Protein AF-A0A7U5HLB7-F1 (afdb_monomer)

Radius of gyration: 29.69 Å; Cα contacts (8 Å, |Δi|>4): 134; chains: 1; bounding box: 58×79×75 Å

Organism: NCBI:txid2320431

Secondary structure (DSSP, 8-state):
---TT--------TTSSHIIIIIHHHHHH-SS------SSTHHHHHHHHHHHTTS---B--SS-HHHHHHHT-TTSTT-HHHHHHHHHHHHTBPP--GGGT-SSHHHHHHHHHHHHHHHHTT----STHHHHHHHHHHHHHHHHHHHHTTSTT--HHHHHHHHHHHHHHHHHS-----TTTSPPS--TT-PPPPP------------------------------PPPP-

Foldseek 3Di:
DDDPPDDDDDDDDPPPCCLPPPVLVCLLPPPDDDDDDDPACVNQLSHQVSVVVVDQAEDEDPPCRLVVQLVPQPDDPVSPSVNVSSVSNVVRYDDDALLVQLQDLVSLLVSLLVVLVVVVVVDPDDDPVSVVVSVVSSVLSSVLSNVQNVDPPGGVVSSVVVVVVVVVVVVPDDPDPVVDVPDDDDDPPDDDPDDDDPDDDDDDDDDDDDDDDDDDDDDDDDDDDDDDDD

Structure (mmCIF, N/CA/C/O backbone):
data_AF-A0A7U5HLB7-F1
#
_entry.id   AF-A0A7U5HLB7-F1
#
loop_
_atom_site.group_PDB
_atom_site.id
_atom_site.type_symbol
_atom_site.label_atom_id
_atom_site.label_alt_id
_atom_site.label_comp_id
_atom_site.label_asym_id
_atom_site.label_entity_id
_atom_site.label_seq_id
_atom_site.pdbx_PDB_ins_code
_atom_site.Cartn_x
_atom_site.Cartn_y
_atom_site.Cartn_z
_atom_site.occupancy
_atom_site.B_iso_or_equiv
_atom_site.auth_seq_id
_atom_site.auth_comp_id
_atom_site.auth_asym_id
_atom_site.auth_atom_id
_atom_site.pdbx_PDB_model_num
ATOM 1 N N . MET A 1 1 ? -23.361 16.924 11.256 1.00 41.19 1 MET A N 1
ATOM 2 C CA . MET A 1 1 ? -22.800 15.943 10.307 1.00 41.19 1 MET A CA 1
ATOM 3 C C . MET A 1 1 ? -21.703 16.697 9.580 1.00 41.19 1 MET A C 1
ATOM 5 O O . MET A 1 1 ? -22.028 17.712 8.982 1.00 41.19 1 MET A O 1
ATOM 9 N N . ALA A 1 2 ? -20.430 16.373 9.821 1.00 49.03 2 ALA A N 1
ATOM 10 C CA . ALA A 1 2 ? -19.335 17.111 9.194 1.00 49.03 2 ALA A CA 1
ATOM 11 C C . ALA A 1 2 ? -19.399 16.877 7.683 1.00 49.03 2 ALA A C 1
ATOM 13 O O . ALA A 1 2 ? -19.536 15.733 7.252 1.00 49.03 2 ALA A O 1
ATOM 14 N N . ASP A 1 3 ? -19.377 17.968 6.927 1.00 55.16 3 ASP A N 1
ATOM 15 C CA . ASP A 1 3 ? -19.277 17.955 5.476 1.00 55.16 3 ASP A CA 1
ATOM 16 C C . ASP A 1 3 ? -17.979 17.235 5.078 1.00 55.16 3 ASP A C 1
ATOM 18 O O . ASP A 1 3 ? -16.941 17.430 5.726 1.00 55.16 3 ASP A O 1
ATOM 22 N N . GLY A 1 4 ? -18.045 16.363 4.071 1.00 61.53 4 GLY A N 1
ATOM 23 C CA . GLY A 1 4 ? -16.968 15.428 3.703 1.00 61.53 4 GLY A CA 1
ATOM 24 C C . GLY A 1 4 ? -15.664 16.092 3.244 1.00 61.53 4 GLY A C 1
ATOM 25 O O . GLY A 1 4 ? -14.660 15.406 3.072 1.00 61.53 4 GLY A O 1
ATOM 26 N N . ASP A 1 5 ? -15.669 17.418 3.116 1.00 75.06 5 ASP A N 1
ATOM 27 C CA . ASP A 1 5 ? -14.610 18.217 2.502 1.00 75.06 5 ASP A CA 1
ATOM 28 C C . ASP A 1 5 ? -13.671 18.890 3.518 1.00 75.06 5 ASP A C 1
ATOM 30 O O . ASP A 1 5 ? -12.805 19.690 3.159 1.00 75.06 5 ASP A O 1
ATOM 34 N N . THR A 1 6 ? -13.802 18.579 4.812 1.00 82.19 6 THR A N 1
ATOM 35 C CA . THR A 1 6 ? -12.942 19.170 5.849 1.00 82.19 6 THR A CA 1
ATOM 36 C C . THR A 1 6 ? -11.711 18.316 6.148 1.00 82.19 6 THR A C 1
ATOM 38 O O . THR A 1 6 ? -11.786 17.232 6.723 1.00 82.19 6 THR A O 1
ATOM 41 N N . SER A 1 7 ? -10.536 18.845 5.798 1.00 88.25 7 SER A N 1
ATOM 42 C CA . SER A 1 7 ? -9.242 18.270 6.183 1.00 88.25 7 SER A CA 1
ATOM 43 C C . SER A 1 7 ? -8.827 18.746 7.576 1.00 88.25 7 SER A C 1
ATOM 45 O O . SER A 1 7 ? -8.910 19.933 7.888 1.00 88.25 7 SER A O 1
ATOM 47 N N . VAL A 1 8 ? -8.339 17.829 8.416 1.00 90.19 8 VAL A N 1
ATOM 48 C CA . VAL A 1 8 ? -7.882 18.129 9.782 1.00 90.19 8 VAL A CA 1
ATOM 49 C C . VAL A 1 8 ? -6.409 17.762 9.934 1.00 90.19 8 VAL A C 1
ATOM 51 O O . VAL A 1 8 ? -6.016 16.629 9.666 1.00 90.19 8 VAL A O 1
ATOM 54 N N . MET A 1 9 ? -5.600 18.702 10.429 1.00 92.75 9 MET A N 1
ATOM 55 C CA . MET A 1 9 ? -4.196 18.468 10.776 1.00 92.75 9 MET A CA 1
ATOM 56 C C . MET A 1 9 ? -4.024 18.373 12.296 1.00 92.75 9 MET A C 1
ATOM 58 O O . MET A 1 9 ? -4.415 19.274 13.036 1.00 92.75 9 MET A O 1
ATOM 62 N N . VAL A 1 10 ? -3.400 17.291 12.767 1.00 91.38 10 VAL A N 1
ATOM 63 C CA . VAL A 1 10 ? -3.150 17.037 14.196 1.00 91.38 10 VAL A CA 1
ATOM 64 C C . VAL A 1 10 ? -1.655 17.137 14.477 1.00 91.38 10 VAL A C 1
ATOM 66 O O . VAL A 1 10 ? -0.876 16.302 14.019 1.00 91.38 10 VAL A O 1
ATOM 69 N N . VAL A 1 11 ? -1.247 18.123 15.278 1.00 93.56 11 VAL A N 1
ATOM 70 C CA . VAL A 1 11 ? 0.168 18.397 15.581 1.00 93.56 11 VAL A CA 1
ATOM 71 C C . VAL 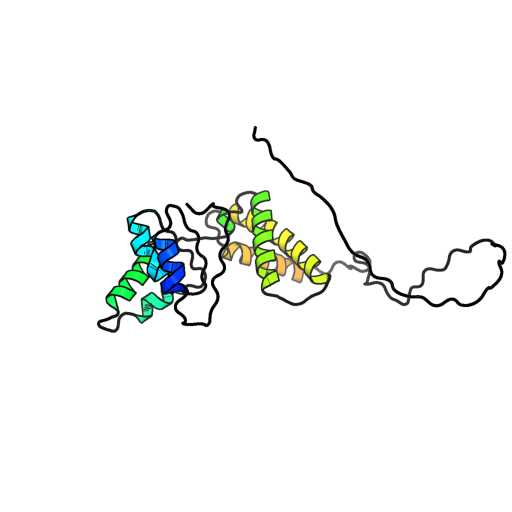A 1 11 ? 0.485 18.120 17.051 1.00 93.56 11 VAL A C 1
ATOM 73 O O . VAL A 1 11 ? -0.308 18.383 17.948 1.00 93.56 11 VAL A O 1
ATOM 76 N N . GLY A 1 12 ? 1.680 17.591 17.319 1.00 90.62 12 GLY A N 1
ATOM 77 C CA . GLY A 1 12 ? 2.300 17.671 18.643 1.00 90.62 12 GLY A CA 1
ATOM 78 C C . GLY A 1 12 ? 3.654 16.945 18.696 1.00 90.62 12 GLY A C 1
ATOM 79 O O . GLY A 1 12 ? 4.054 16.336 17.703 1.00 90.62 12 GLY A O 1
ATOM 80 N N . PRO A 1 13 ? 4.269 16.806 19.878 1.00 91.62 13 PRO A N 1
ATOM 81 C CA . PRO A 1 13 ? 5.546 16.102 20.038 1.00 91.62 13 PRO A CA 1
ATOM 82 C C . PRO A 1 13 ? 5.419 14.562 19.998 1.00 91.62 13 PRO A C 1
ATOM 84 O O . PRO A 1 13 ? 4.334 14.029 20.264 1.00 91.62 13 PRO A O 1
ATOM 87 N N . PRO A 1 14 ? 6.487 13.807 19.683 1.00 88.81 14 PRO A N 1
ATOM 88 C CA . PRO A 1 14 ? 6.502 12.348 19.821 1.00 88.81 14 PRO A CA 1
ATOM 89 C C . PRO A 1 14 ? 6.026 11.898 21.212 1.00 88.81 14 PRO A C 1
ATOM 91 O O . PRO A 1 14 ? 6.278 12.565 22.209 1.00 88.81 14 PRO A O 1
ATOM 94 N N . GLY A 1 15 ? 5.281 10.793 21.287 1.00 84.50 15 GLY A N 1
ATOM 95 C CA . GLY A 1 15 ? 4.764 10.276 22.563 1.00 84.50 15 GLY A CA 1
ATOM 96 C C . GLY A 1 15 ? 3.556 11.021 23.153 1.00 84.50 15 GLY A C 1
ATOM 97 O O . GLY A 1 15 ? 2.962 10.526 24.103 1.00 84.50 15 GLY A O 1
ATOM 98 N N . SER A 1 16 ? 3.090 12.133 22.565 1.00 89.00 16 SER A N 1
ATOM 99 C CA . SER A 1 16 ? 1.923 12.886 23.081 1.00 89.00 16 SER A CA 1
ATOM 100 C C . SER A 1 16 ? 0.573 12.155 22.959 1.00 89.00 16 SER A C 1
ATOM 102 O O . SER A 1 16 ? -0.478 12.725 23.251 1.00 89.00 16 SER A O 1
ATOM 104 N N . GLY A 1 17 ? 0.575 10.924 22.442 1.00 89.56 17 GLY A N 1
ATOM 105 C CA . GLY A 1 17 ? -0.622 10.104 22.293 1.00 89.56 17 GLY A CA 1
ATOM 106 C C . GLY A 1 17 ? -1.492 10.413 21.073 1.00 89.56 17 GLY A C 1
ATOM 107 O O . GLY A 1 17 ? -2.632 9.971 21.064 1.00 89.56 17 GLY A O 1
ATOM 108 N N . LYS A 1 18 ? -1.006 11.113 20.034 1.00 93.44 18 LYS A N 1
ATOM 109 C CA . LYS A 1 18 ? -1.797 11.406 18.804 1.00 93.44 18 LYS A CA 1
ATOM 110 C C . LYS A 1 18 ? -2.406 10.144 18.203 1.00 93.44 18 LYS A C 1
ATOM 112 O O . LYS A 1 18 ? -3.581 10.114 17.861 1.00 93.44 18 LYS A O 1
ATOM 117 N N . THR A 1 19 ? -1.601 9.088 18.122 1.00 90.88 19 THR A N 1
ATOM 118 C CA . THR A 1 19 ? -2.023 7.791 17.598 1.00 90.88 19 THR A CA 1
ATOM 119 C C . THR A 1 19 ? -3.151 7.209 18.441 1.00 90.88 19 THR A C 1
ATOM 121 O O . THR A 1 19 ? -4.199 6.870 17.912 1.00 90.88 19 THR A O 1
ATOM 124 N N . THR A 1 20 ? -2.970 7.147 19.761 1.00 92.12 20 THR A N 1
ATOM 125 C CA . THR A 1 20 ? -3.908 6.490 20.682 1.00 92.12 20 THR A CA 1
ATOM 126 C C . THR A 1 20 ? -5.170 7.306 20.951 1.00 92.12 20 THR A C 1
ATOM 128 O O . THR A 1 20 ? -6.237 6.728 21.117 1.00 92.12 20 THR A O 1
ATOM 131 N N . ARG A 1 21 ? -5.059 8.636 21.030 1.00 92.06 21 ARG A N 1
ATOM 132 C CA . ARG A 1 21 ? -6.145 9.537 21.444 1.00 92.06 21 ARG A CA 1
ATOM 133 C C . ARG A 1 21 ? -6.892 10.180 20.283 1.00 92.06 21 ARG A C 1
ATOM 135 O O . ARG A 1 21 ? -7.998 10.652 20.502 1.00 92.06 21 ARG A O 1
ATOM 142 N N . VAL A 1 22 ? -6.304 10.220 19.086 1.00 94.12 22 VAL A N 1
ATOM 143 C CA . VAL A 1 22 ? -6.914 10.896 17.931 1.00 94.12 22 VAL A CA 1
ATOM 144 C C . VAL A 1 22 ? -7.088 9.939 16.760 1.00 94.12 22 VAL A C 1
ATOM 146 O O . VAL A 1 22 ? -8.218 9.670 16.364 1.00 94.12 22 VAL A O 1
ATOM 149 N N . LEU A 1 23 ? -5.997 9.361 16.248 1.00 94.50 23 LEU A N 1
ATOM 150 C CA . LEU A 1 23 ? -6.058 8.538 15.034 1.00 94.50 23 LEU A CA 1
ATOM 151 C C . LEU A 1 23 ? -6.811 7.222 15.255 1.00 94.50 23 LEU A C 1
ATOM 153 O O . LEU A 1 23 ? -7.735 6.921 14.512 1.00 94.50 23 LEU A O 1
ATOM 157 N N . ALA A 1 24 ? -6.459 6.441 16.279 1.00 95.25 24 ALA A N 1
ATOM 158 C CA . ALA A 1 24 ? -7.106 5.155 16.516 1.00 95.25 24 ALA A CA 1
ATOM 159 C C . ALA A 1 24 ? -8.620 5.299 16.772 1.00 95.25 24 ALA A C 1
ATOM 161 O O . ALA A 1 24 ? -9.373 4.595 16.103 1.00 95.25 24 ALA A O 1
ATOM 162 N N . PRO A 1 25 ? -9.103 6.223 17.631 1.00 95.94 25 PRO A N 1
ATOM 163 C CA . PRO A 1 25 ? -10.536 6.466 17.773 1.00 95.94 25 PRO A CA 1
ATOM 164 C C . PRO A 1 25 ? -11.205 6.852 16.453 1.00 95.94 25 PRO A C 1
ATOM 166 O O . PRO A 1 25 ? -12.220 6.254 16.121 1.00 95.94 25 PRO A O 1
ATOM 169 N N . ALA A 1 26 ? -10.613 7.766 15.672 1.00 95.00 26 ALA A N 1
ATOM 170 C CA . ALA A 1 26 ? -11.170 8.186 14.385 1.00 95.00 26 ALA A CA 1
ATOM 171 C C . ALA A 1 26 ? -11.322 7.018 13.396 1.00 95.00 26 ALA A C 1
ATOM 173 O O . ALA A 1 26 ? -12.341 6.912 12.724 1.00 95.00 26 ALA A O 1
ATOM 174 N N . ILE A 1 27 ? -10.347 6.104 13.338 1.00 96.06 27 ILE A N 1
ATOM 175 C CA . ILE A 1 27 ? -10.429 4.901 12.493 1.00 96.06 27 ILE A CA 1
ATOM 176 C C . ILE A 1 27 ? -11.510 3.938 13.000 1.00 96.06 27 ILE A C 1
ATOM 178 O O . ILE A 1 27 ? -12.248 3.353 12.208 1.00 96.06 27 ILE A O 1
ATOM 182 N N . LEU A 1 28 ? -11.595 3.740 14.318 1.00 96.38 28 LEU A N 1
ATOM 183 C CA . LEU A 1 28 ? -12.534 2.797 14.926 1.00 96.38 28 LEU A CA 1
ATOM 184 C C . LEU A 1 28 ? -13.990 3.248 14.790 1.00 96.38 28 LEU A C 1
ATOM 186 O O . LEU A 1 28 ? -14.860 2.402 14.607 1.00 96.38 28 LEU A O 1
ATOM 190 N N . THR A 1 29 ? -14.248 4.555 14.848 1.00 95.38 29 THR A 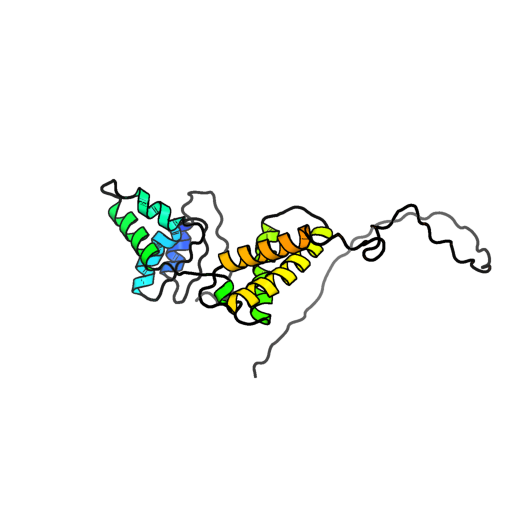N 1
ATOM 191 C CA . THR A 1 29 ? -15.597 5.128 14.739 1.00 95.38 29 THR A CA 1
ATOM 192 C C . THR A 1 29 ? -15.968 5.560 13.322 1.00 95.38 29 THR A C 1
ATOM 194 O O . THR A 1 29 ? -17.106 5.972 13.097 1.00 95.38 29 THR A O 1
ATOM 197 N N . ALA A 1 30 ? -15.047 5.458 12.358 1.00 94.31 30 ALA A N 1
ATOM 198 C CA . ALA A 1 30 ? -15.322 5.803 10.970 1.00 94.31 30 ALA A CA 1
ATOM 199 C C . ALA A 1 30 ? -16.472 4.943 10.404 1.00 94.31 30 ALA A C 1
ATOM 201 O O . ALA A 1 30 ? -16.384 3.707 10.443 1.00 94.31 30 ALA A O 1
ATOM 202 N N . PRO A 1 31 ? -17.514 5.563 9.817 1.00 91.25 31 PRO A N 1
ATOM 203 C CA . PRO A 1 31 ? -18.705 4.854 9.342 1.00 91.25 31 PRO A CA 1
ATOM 204 C C . PRO A 1 31 ? -18.467 4.028 8.067 1.00 91.25 31 PRO A C 1
ATOM 206 O O . PRO A 1 31 ? -19.342 3.272 7.660 1.00 91.25 31 PRO A O 1
ATOM 209 N N . GLY A 1 32 ? -17.304 4.167 7.424 1.00 91.75 32 GLY A N 1
ATOM 210 C CA . GLY A 1 32 ? -17.003 3.567 6.126 1.00 91.75 32 GLY A CA 1
ATOM 211 C C . GLY A 1 32 ? -15.573 3.031 6.018 1.00 91.75 32 GLY A C 1
ATOM 212 O O . GLY A 1 32 ? -14.922 2.802 7.045 1.00 91.75 32 GLY A O 1
ATOM 213 N N . PRO A 1 33 ? -15.078 2.784 4.791 1.00 94.69 33 PRO A N 1
ATOM 214 C CA . PRO A 1 33 ? -13.708 2.339 4.564 1.00 94.69 33 PRO A CA 1
ATOM 215 C C . PRO A 1 33 ? -12.704 3.404 5.015 1.00 94.69 33 PRO A C 1
ATOM 217 O O . PRO A 1 33 ? -12.964 4.601 4.938 1.00 94.69 33 PRO A O 1
ATOM 220 N N . VAL A 1 34 ? -11.543 2.951 5.482 1.00 94.94 34 VAL A N 1
ATOM 221 C CA . VAL A 1 34 ? -10.463 3.821 5.950 1.00 94.94 34 VAL A CA 1
ATOM 222 C C . VAL A 1 34 ? -9.155 3.342 5.344 1.00 94.94 34 VAL A C 1
ATOM 224 O O . VAL A 1 34 ? -8.801 2.173 5.495 1.00 94.94 34 VAL A O 1
ATOM 227 N N . LEU A 1 35 ? -8.426 4.260 4.715 1.00 94.44 35 LEU A N 1
ATOM 228 C CA . LEU A 1 35 ? -7.019 4.084 4.384 1.00 94.44 35 LEU A CA 1
ATOM 229 C C . LEU A 1 35 ? -6.189 4.841 5.421 1.00 94.44 35 LEU A C 1
ATOM 231 O O . LEU A 1 35 ? -6.424 6.019 5.676 1.00 94.44 35 LEU A O 1
ATOM 235 N N . SER A 1 36 ? -5.226 4.159 6.032 1.00 93.94 36 SER A N 1
ATOM 236 C CA . SER A 1 36 ? -4.300 4.775 6.975 1.00 93.94 36 SER A CA 1
ATOM 237 C C . SER A 1 36 ? -2.880 4.350 6.647 1.00 93.94 36 SER A C 1
ATOM 239 O O . SER A 1 36 ? -2.611 3.164 6.463 1.00 93.94 36 SER A O 1
ATOM 241 N N . THR A 1 37 ? -1.978 5.324 6.586 1.00 92.44 37 THR A N 1
ATOM 242 C CA . THR A 1 37 ? -0.549 5.110 6.379 1.00 92.44 37 THR A CA 1
ATOM 243 C C . THR A 1 37 ? 0.198 5.449 7.665 1.00 92.44 37 THR A C 1
ATOM 245 O O . THR A 1 37 ? -0.096 6.427 8.357 1.00 92.44 37 THR A O 1
ATOM 248 N N . SER A 1 38 ? 1.151 4.602 8.046 1.00 89.94 38 SER A N 1
ATOM 249 C CA . SER A 1 38 ? 1.996 4.856 9.207 1.00 89.94 38 SER A CA 1
ATOM 250 C C . SER A 1 38 ? 3.316 4.120 9.082 1.00 89.94 38 SER A C 1
ATOM 252 O O . SER A 1 38 ? 3.357 2.973 8.655 1.00 89.94 38 SER A O 1
ATOM 254 N N . VAL A 1 39 ? 4.382 4.765 9.543 1.00 87.00 39 VAL A N 1
ATOM 255 C CA . VAL A 1 39 ? 5.705 4.146 9.711 1.00 87.00 39 VAL A CA 1
ATOM 256 C C . VAL A 1 39 ? 5.834 3.383 11.037 1.00 87.00 39 VAL A C 1
ATOM 258 O O . VAL A 1 39 ? 6.875 2.797 11.316 1.00 87.00 39 VAL A O 1
ATOM 261 N N . LYS A 1 40 ? 4.802 3.417 11.896 1.00 84.75 40 LYS A N 1
ATOM 262 C CA . LYS A 1 40 ? 4.756 2.694 13.175 1.00 84.75 40 LYS A CA 1
ATOM 263 C C . LYS A 1 40 ? 3.656 1.637 13.150 1.00 84.75 40 LYS A C 1
ATOM 265 O O . LYS A 1 40 ? 2.537 1.913 12.725 1.00 84.75 40 LYS A O 1
ATOM 270 N N . SER A 1 41 ? 3.935 0.462 13.712 1.00 86.38 41 SER A N 1
ATOM 271 C CA . SER A 1 41 ? 2.962 -0.637 13.789 1.00 86.38 41 SER A CA 1
ATOM 272 C C . SER A 1 41 ? 1.827 -0.395 14.790 1.00 86.38 41 SER A C 1
ATOM 274 O O . SER A 1 41 ? 0.818 -1.095 14.746 1.00 86.38 41 SER A O 1
ATOM 276 N N . ASP A 1 42 ? 1.974 0.565 15.712 1.00 88.19 42 ASP A N 1
ATOM 277 C CA . ASP A 1 42 ? 1.032 0.777 16.820 1.00 88.19 42 ASP A CA 1
ATOM 278 C C . ASP A 1 42 ? -0.398 1.030 16.336 1.00 88.19 42 ASP A C 1
ATOM 280 O O . ASP A 1 42 ? -1.353 0.492 16.896 1.00 88.19 42 ASP A O 1
ATOM 284 N N . LEU A 1 43 ? -0.552 1.826 15.272 1.00 91.94 43 LEU A N 1
ATOM 285 C CA . LEU A 1 43 ? -1.866 2.178 14.744 1.00 91.94 43 LEU A CA 1
ATOM 286 C C . LEU A 1 43 ? -2.583 0.944 14.189 1.00 91.94 43 LEU A C 1
ATOM 288 O O . LEU A 1 43 ? -3.712 0.674 14.589 1.00 91.94 43 LEU A O 1
ATOM 292 N N . ALA A 1 44 ? -1.900 0.154 13.354 1.00 92.50 44 ALA A N 1
ATOM 293 C CA . ALA A 1 44 ? -2.436 -1.095 12.815 1.00 92.50 44 ALA A CA 1
ATOM 294 C C . ALA A 1 44 ? -2.756 -2.103 13.932 1.00 92.50 44 ALA A C 1
ATOM 296 O O . ALA A 1 44 ? -3.823 -2.717 13.918 1.00 92.50 44 ALA A O 1
ATOM 297 N N . GLN A 1 45 ? -1.890 -2.233 14.942 1.00 91.12 45 GLN A N 1
ATOM 298 C CA . GLN A 1 45 ? -2.127 -3.114 16.093 1.00 91.12 45 GLN A CA 1
ATOM 299 C C . GLN A 1 45 ? -3.364 -2.710 16.902 1.00 91.12 45 GLN A C 1
ATOM 301 O O . GLN A 1 45 ? -4.067 -3.574 17.423 1.00 91.12 45 GLN A O 1
ATOM 306 N N . MET A 1 46 ? -3.639 -1.412 17.031 1.00 92.44 46 MET A N 1
ATOM 307 C CA . MET A 1 46 ? -4.808 -0.924 17.761 1.00 92.44 46 MET A CA 1
ATOM 308 C C . MET A 1 46 ? -6.122 -1.114 16.997 1.00 92.44 46 MET A C 1
ATOM 310 O O . MET A 1 46 ? -7.156 -1.303 17.635 1.00 92.44 46 MET A O 1
ATOM 314 N N . THR A 1 47 ? -6.101 -1.038 15.664 1.00 95.12 47 THR A N 1
ATOM 315 C CA . THR A 1 47 ? -7.329 -0.915 14.862 1.00 95.12 47 THR A CA 1
ATOM 316 C C . THR A 1 47 ? -7.688 -2.162 14.062 1.00 95.12 47 THR A C 1
ATOM 318 O O . THR A 1 47 ? -8.869 -2.357 13.786 1.00 95.12 47 THR A O 1
ATOM 321 N N . THR A 1 48 ? -6.727 -3.037 13.741 1.00 95.44 48 THR A N 1
ATOM 322 C CA . THR A 1 48 ? -6.960 -4.191 12.852 1.00 95.44 48 THR A CA 1
ATOM 323 C C . THR A 1 48 ? -8.001 -5.152 13.413 1.00 95.44 48 THR A C 1
ATOM 325 O O . THR A 1 48 ? -9.017 -5.374 12.764 1.00 95.44 48 THR A O 1
ATOM 328 N N . ALA A 1 49 ? -7.797 -5.685 14.624 1.00 94.69 49 ALA A N 1
ATOM 329 C CA . ALA A 1 49 ? -8.725 -6.662 15.198 1.00 94.69 49 ALA A CA 1
ATOM 330 C C . ALA A 1 49 ? -10.153 -6.102 15.364 1.00 94.69 49 ALA A C 1
ATOM 332 O O . ALA A 1 49 ? -11.083 -6.742 14.881 1.00 94.69 49 ALA A O 1
ATOM 333 N N . PRO A 1 50 ? -10.369 -4.905 15.950 1.00 95.12 50 PRO A N 1
ATOM 334 C CA . PRO A 1 50 ? -11.716 -4.344 16.042 1.00 95.12 50 PRO A CA 1
ATOM 335 C C . PRO A 1 50 ? -12.375 -4.088 14.680 1.00 95.12 50 PRO A C 1
ATOM 337 O O . PRO A 1 50 ? -13.566 -4.336 14.526 1.00 95.12 50 PRO A O 1
ATOM 340 N N . ARG A 1 51 ? -11.623 -3.614 13.676 1.00 96.31 51 ARG A N 1
ATOM 341 C CA . ARG A 1 51 ? -12.171 -3.369 12.332 1.00 96.31 51 ARG A CA 1
ATOM 342 C C . ARG A 1 51 ? -12.464 -4.667 11.581 1.00 96.31 51 ARG A C 1
ATOM 344 O O . ARG A 1 51 ? -13.447 -4.706 10.846 1.00 96.31 51 ARG A O 1
ATOM 351 N N . ALA A 1 52 ? -11.686 -5.723 11.820 1.00 95.94 52 ALA A N 1
ATOM 352 C CA . ALA A 1 52 ? -11.909 -7.052 11.252 1.00 95.94 52 ALA A CA 1
ATOM 353 C C . ALA A 1 52 ? -13.227 -7.694 11.723 1.00 95.94 52 ALA A C 1
ATOM 355 O O . ALA A 1 52 ? -13.778 -8.535 11.019 1.00 95.94 52 ALA A O 1
ATOM 356 N N . LEU A 1 53 ? -13.768 -7.272 12.875 1.00 94.69 53 LEU A N 1
ATOM 357 C CA . LEU A 1 53 ? -15.096 -7.697 13.339 1.00 94.69 53 LEU A CA 1
ATOM 358 C C . LEU A 1 53 ? -16.243 -7.096 12.512 1.00 94.69 53 LEU A C 1
ATOM 360 O O . LEU A 1 53 ? -17.348 -7.626 12.531 1.00 94.69 53 LEU A O 1
ATOM 364 N N . ILE A 1 54 ? -15.997 -5.978 11.823 1.00 94.38 54 ILE A N 1
ATOM 365 C CA . ILE A 1 54 ? -17.022 -5.209 11.104 1.00 94.38 54 ILE A CA 1
ATOM 366 C C . ILE A 1 54 ? -16.888 -5.409 9.588 1.00 94.38 54 ILE A C 1
ATOM 368 O O . ILE A 1 54 ? -17.883 -5.417 8.869 1.00 94.38 54 ILE A O 1
ATOM 372 N N . GLY A 1 55 ? -15.667 -5.579 9.077 1.00 93.50 55 GLY A N 1
ATOM 373 C CA . GLY A 1 55 ? -15.430 -5.756 7.649 1.00 93.50 55 GLY A CA 1
ATOM 374 C C . GLY A 1 55 ? -14.021 -6.230 7.320 1.00 93.50 55 GLY A C 1
ATOM 375 O O . GLY A 1 55 ? -13.212 -6.525 8.196 1.00 93.50 55 GLY A O 1
ATOM 376 N N . ARG A 1 56 ? -13.714 -6.303 6.023 1.00 95.75 56 ARG A N 1
ATOM 377 C CA . ARG A 1 56 ? -12.393 -6.737 5.550 1.00 95.75 56 ARG A CA 1
ATOM 378 C C . ARG A 1 56 ? -11.319 -5.720 5.929 1.00 95.75 56 ARG A C 1
ATOM 380 O O . ARG A 1 56 ? -11.490 -4.523 5.708 1.00 95.75 56 ARG A O 1
ATOM 387 N N . VAL A 1 57 ? -10.194 -6.223 6.430 1.00 96.31 57 VAL A N 1
ATOM 388 C CA . VAL A 1 57 ? -8.989 -5.437 6.703 1.00 96.31 57 VAL A CA 1
ATOM 389 C C . VAL A 1 57 ? -7.831 -6.032 5.912 1.00 96.31 57 VAL A C 1
ATOM 391 O O . VAL A 1 57 ? -7.677 -7.248 5.837 1.00 96.31 57 VAL A O 1
ATOM 394 N N . SER A 1 58 ? -7.022 -5.166 5.311 1.00 94.94 58 SER A N 1
ATOM 395 C CA . SER A 1 58 ? -5.796 -5.545 4.616 1.00 94.94 58 SER A CA 1
ATOM 396 C C . SER A 1 58 ? -4.662 -4.659 5.105 1.00 94.94 58 SER A C 1
ATOM 398 O O . SER A 1 58 ? -4.792 -3.437 5.116 1.00 94.94 58 SER A O 1
ATOM 400 N N . VAL A 1 59 ? -3.560 -5.277 5.524 1.00 92.81 59 VAL A N 1
ATOM 401 C CA . VAL A 1 59 ? -2.364 -4.582 6.004 1.00 92.81 59 VAL A CA 1
ATOM 402 C C . VAL A 1 59 ? -1.225 -4.820 5.026 1.00 92.81 59 VAL A C 1
ATOM 404 O O . VAL A 1 59 ? -0.806 -5.956 4.813 1.00 92.81 59 VAL A O 1
ATOM 407 N N . ILE A 1 60 ? -0.707 -3.736 4.456 1.00 90.75 60 ILE A N 1
ATOM 408 C CA . ILE A 1 60 ? 0.499 -3.755 3.630 1.00 90.75 60 ILE A CA 1
ATOM 409 C C . ILE A 1 60 ? 1.648 -3.264 4.508 1.00 90.75 60 ILE A C 1
ATOM 411 O O . ILE A 1 60 ? 1.630 -2.136 4.993 1.00 90.75 60 ILE A O 1
ATOM 415 N N . ASP A 1 61 ? 2.630 -4.133 4.732 1.00 87.62 61 ASP A N 1
ATOM 416 C CA . ASP A 1 61 ? 3.816 -3.839 5.537 1.00 87.62 61 ASP A CA 1
ATOM 417 C C . ASP A 1 61 ? 5.072 -4.278 4.767 1.00 87.62 61 ASP A C 1
ATOM 419 O O . ASP A 1 61 ? 5.506 -5.433 4.900 1.00 87.62 61 ASP A O 1
ATOM 423 N N . PRO A 1 62 ? 5.609 -3.396 3.900 1.00 81.12 62 PRO A N 1
ATOM 424 C CA . PRO A 1 62 ? 6.785 -3.698 3.092 1.00 81.12 62 PRO A CA 1
ATOM 425 C C . PRO A 1 62 ? 8.066 -3.706 3.935 1.00 81.12 62 PRO A C 1
ATOM 427 O O . PRO A 1 62 ? 9.003 -4.423 3.606 1.00 81.12 62 PRO A O 1
ATOM 430 N N . ALA A 1 63 ? 8.092 -2.956 5.042 1.00 81.25 63 ALA A N 1
ATOM 431 C CA . ALA A 1 63 ? 9.245 -2.845 5.934 1.00 81.25 63 ALA A CA 1
ATOM 432 C C . ALA A 1 63 ? 9.273 -3.923 7.038 1.00 81.25 63 ALA A C 1
ATOM 434 O O . ALA A 1 63 ? 10.251 -4.025 7.775 1.00 81.25 63 ALA A O 1
ATOM 435 N N . GLY A 1 64 ? 8.210 -4.722 7.182 1.00 77.62 64 GLY A N 1
ATOM 436 C CA . GLY A 1 64 ? 8.121 -5.787 8.187 1.00 77.62 64 GLY A CA 1
ATOM 437 C C . GLY A 1 64 ? 8.082 -5.279 9.635 1.00 77.62 64 GLY A C 1
ATOM 438 O O . GLY A 1 64 ? 8.393 -6.025 10.571 1.00 77.62 64 GLY A O 1
ATOM 439 N N . VAL A 1 65 ? 7.697 -4.018 9.848 1.00 77.44 65 VAL A N 1
ATOM 440 C CA . VAL A 1 65 ? 7.710 -3.369 11.172 1.00 77.44 65 VAL A CA 1
ATOM 441 C C . VAL A 1 65 ? 6.699 -4.027 12.117 1.00 77.44 65 VAL A C 1
ATOM 443 O O . VAL A 1 65 ? 6.952 -4.188 13.309 1.00 77.44 65 VAL A O 1
ATOM 446 N N . SER A 1 66 ? 5.562 -4.472 11.589 1.00 70.81 66 SER A N 1
ATOM 447 C CA . SER A 1 66 ? 4.497 -5.132 12.346 1.00 70.81 66 SER A CA 1
ATOM 448 C C . SER A 1 66 ? 4.846 -6.577 12.699 1.00 70.81 66 SER A C 1
ATOM 450 O O . SER A 1 66 ? 4.465 -7.052 13.770 1.00 70.81 66 SER A O 1
ATOM 452 N N . THR A 1 67 ? 5.607 -7.260 11.837 1.00 64.00 67 THR A N 1
ATOM 453 C CA . THR A 1 67 ? 6.083 -8.633 12.069 1.00 64.00 67 THR A CA 1
ATOM 454 C C . THR A 1 67 ? 7.192 -8.700 13.117 1.00 64.00 67 THR A C 1
ATOM 456 O O . THR A 1 67 ? 7.183 -9.609 13.947 1.00 64.00 67 THR A O 1
ATOM 459 N N . ALA A 1 68 ? 8.089 -7.708 13.163 1.00 58.22 68 ALA A N 1
ATOM 460 C CA . ALA A 1 68 ? 9.153 -7.646 14.169 1.00 58.22 68 ALA A CA 1
ATOM 461 C C . ALA A 1 68 ? 8.592 -7.576 15.604 1.00 58.22 68 ALA A C 1
ATOM 463 O O . ALA A 1 68 ? 9.089 -8.238 16.514 1.00 58.22 68 ALA A O 1
ATOM 464 N N . VAL A 1 69 ? 7.490 -6.844 15.808 1.00 57.12 69 VAL A N 1
ATOM 465 C CA . VAL A 1 69 ? 6.857 -6.694 17.131 1.00 57.12 69 VAL A CA 1
ATOM 466 C C . VAL A 1 69 ? 6.167 -7.981 17.612 1.00 57.12 69 VAL A C 1
ATOM 468 O O . VAL A 1 69 ? 6.086 -8.218 18.824 1.00 57.12 69 VAL A O 1
ATOM 471 N N . ALA A 1 70 ? 5.703 -8.836 16.695 1.00 56.31 70 ALA A N 1
ATOM 472 C CA . ALA A 1 70 ? 5.124 -10.138 17.033 1.00 56.31 70 ALA A CA 1
ATOM 473 C C . ALA A 1 70 ? 6.168 -11.086 17.651 1.00 56.31 70 ALA A C 1
ATOM 475 O O . ALA A 1 70 ? 5.858 -11.825 18.582 1.00 56.31 70 ALA A O 1
ATOM 476 N N . GLN A 1 71 ? 7.417 -11.025 17.180 1.00 51.34 71 GLN A N 1
ATOM 477 C CA . GLN A 1 71 ? 8.487 -11.936 17.599 1.00 51.34 71 GLN A CA 1
ATOM 478 C C . GLN A 1 71 ? 9.071 -11.600 18.982 1.00 51.34 71 GLN A C 1
ATOM 480 O O . GLN A 1 71 ? 9.541 -12.491 19.682 1.00 51.34 71 GLN A O 1
ATOM 485 N N . THR A 1 72 ? 9.015 -10.337 19.422 1.00 53.16 72 THR A N 1
ATOM 486 C CA . THR A 1 72 ? 9.633 -9.902 20.694 1.00 53.16 72 THR A CA 1
ATOM 487 C C . THR A 1 72 ? 8.717 -10.041 21.923 1.00 53.16 72 THR A C 1
ATOM 489 O O . THR A 1 72 ? 9.156 -9.830 23.051 1.00 53.16 72 THR A O 1
ATOM 492 N N . THR A 1 73 ? 7.422 -10.329 21.755 1.00 54.56 73 THR A N 1
ATOM 493 C CA . THR A 1 73 ? 6.412 -10.139 22.823 1.00 54.56 73 THR A CA 1
ATOM 494 C C . THR A 1 73 ? 6.070 -11.379 23.655 1.00 54.56 73 THR A C 1
ATOM 496 O O . THR A 1 73 ? 5.268 -11.281 24.583 1.00 54.56 73 THR A O 1
ATOM 499 N N . THR A 1 74 ? 6.728 -12.514 23.424 1.00 51.91 74 THR A N 1
ATOM 500 C CA . THR A 1 74 ? 6.434 -13.812 24.062 1.00 51.91 74 THR A CA 1
ATOM 501 C C . THR A 1 74 ? 6.857 -13.955 25.538 1.00 51.91 74 THR A C 1
ATOM 503 O O . THR A 1 74 ? 6.753 -15.049 26.080 1.00 51.91 74 THR A O 1
ATOM 506 N N . ALA A 1 75 ? 7.285 -12.894 26.241 1.00 50.47 75 ALA A N 1
ATOM 507 C CA . ALA A 1 75 ? 7.997 -13.051 27.524 1.00 50.47 75 ALA A CA 1
ATOM 508 C C . ALA A 1 75 ? 7.375 -12.445 28.810 1.00 50.47 75 ALA A C 1
ATOM 510 O O . ALA A 1 75 ? 7.996 -12.570 29.865 1.00 50.47 75 ALA A O 1
ATOM 511 N N . ARG A 1 76 ? 6.196 -11.791 28.830 1.00 50.31 76 ARG A N 1
ATOM 512 C CA . ARG A 1 76 ? 5.625 -11.253 30.102 1.00 50.31 76 ARG A CA 1
ATOM 513 C C . ARG A 1 76 ? 4.096 -11.322 30.183 1.00 50.31 76 ARG A C 1
ATOM 515 O O . ARG A 1 76 ? 3.429 -11.154 29.174 1.00 50.31 76 ARG A O 1
ATOM 522 N N . LYS A 1 77 ? 3.547 -11.428 31.406 1.00 50.84 77 LYS A N 1
ATOM 523 C CA . LYS A 1 77 ? 2.101 -11.453 31.766 1.00 50.84 77 LYS A CA 1
ATOM 524 C C . LYS A 1 77 ? 1.215 -10.325 31.182 1.00 50.84 77 LYS A C 1
ATOM 526 O O . LYS A 1 77 ? 0.002 -10.434 31.242 1.00 50.84 77 LYS A O 1
ATOM 531 N N . HIS A 1 78 ? 1.789 -9.259 30.614 1.00 52.00 78 HIS A N 1
ATOM 532 C CA . HIS A 1 78 ? 1.062 -8.186 29.902 1.00 52.00 78 HIS A CA 1
ATOM 533 C C . HIS A 1 78 ? 1.168 -8.293 28.363 1.00 52.00 78 HIS A C 1
ATOM 535 O O . HIS A 1 78 ? 0.697 -7.424 27.631 1.00 52.00 78 HIS A O 1
ATOM 541 N N . GLY A 1 79 ? 1.838 -9.332 27.862 1.00 63.75 79 GLY A N 1
ATOM 542 C CA . GLY A 1 79 ? 2.177 -9.529 26.456 1.00 63.75 79 GLY A CA 1
ATOM 543 C C . GLY A 1 79 ? 1.068 -10.173 25.634 1.00 63.75 79 GLY A C 1
ATOM 544 O O . GLY A 1 79 ? 1.063 -9.987 24.425 1.00 63.75 79 GLY A O 1
ATOM 545 N N . GLU A 1 80 ? 0.100 -10.851 26.255 1.00 73.12 80 GLU A N 1
ATOM 546 C CA . GLU A 1 80 ? -0.949 -11.592 25.536 1.00 73.12 80 GLU A CA 1
ATOM 547 C C . GLU A 1 80 ? -1.816 -10.680 24.663 1.00 73.12 80 GLU A C 1
ATOM 549 O O . GLU A 1 80 ? -1.995 -10.947 23.479 1.00 73.12 80 GLU A O 1
ATOM 554 N N . ALA A 1 81 ? -2.274 -9.542 25.195 1.00 79.75 81 ALA A N 1
ATO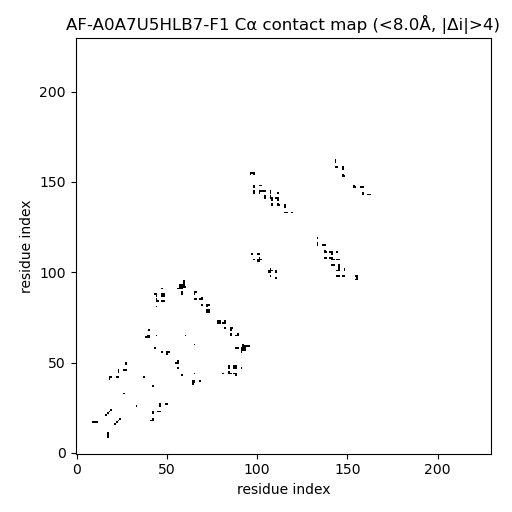M 555 C CA . ALA A 1 81 ? -3.055 -8.578 24.418 1.00 79.75 81 ALA A CA 1
ATOM 556 C C . ALA A 1 81 ? -2.243 -7.965 23.262 1.00 79.75 81 ALA A C 1
ATOM 558 O O . ALA A 1 81 ? -2.775 -7.710 22.181 1.00 79.75 81 ALA A O 1
ATOM 559 N N . LYS A 1 82 ? -0.939 -7.738 23.468 1.00 76.62 82 LYS A N 1
ATOM 560 C CA . LYS A 1 82 ? -0.041 -7.213 22.431 1.00 76.62 82 LYS A CA 1
ATOM 561 C C . LYS A 1 82 ? 0.253 -8.269 21.359 1.00 76.62 82 LYS A C 1
ATOM 563 O O . LYS A 1 82 ? 0.235 -7.944 20.176 1.00 76.62 82 LYS A O 1
ATOM 568 N N . ALA A 1 83 ? 0.440 -9.522 21.762 1.00 79.00 83 ALA A N 1
ATOM 569 C CA . ALA A 1 83 ? 0.623 -10.663 20.873 1.00 79.00 83 ALA A CA 1
ATOM 570 C C . ALA A 1 83 ? -0.643 -10.941 20.048 1.00 79.00 83 ALA A C 1
ATOM 572 O O . ALA A 1 83 ? -0.551 -11.122 18.839 1.00 79.00 83 ALA A O 1
ATOM 573 N N . ALA A 1 84 ? -1.830 -10.877 20.660 1.00 83.75 84 ALA A N 1
ATOM 574 C CA . ALA A 1 84 ? -3.105 -11.019 19.959 1.00 83.75 84 ALA A CA 1
ATOM 575 C C . ALA A 1 84 ? -3.291 -9.935 18.884 1.00 83.75 84 ALA A C 1
ATOM 577 O O . ALA A 1 84 ? -3.697 -10.235 17.763 1.00 83.75 84 ALA A O 1
ATOM 578 N N . ARG A 1 85 ? -2.923 -8.682 19.189 1.00 86.81 85 ARG A N 1
ATOM 579 C CA . ARG A 1 85 ? -2.926 -7.584 18.207 1.00 86.81 85 ARG A CA 1
ATOM 580 C C . ARG A 1 85 ? -1.932 -7.815 17.075 1.00 86.81 85 ARG A C 1
ATOM 582 O O . ARG A 1 85 ? -2.280 -7.611 15.917 1.00 86.81 85 ARG A O 1
ATOM 589 N N . ALA A 1 86 ? -0.713 -8.245 17.395 1.00 84.00 86 ALA A N 1
ATOM 590 C CA . ALA A 1 86 ? 0.302 -8.537 16.389 1.00 84.00 86 ALA A CA 1
ATOM 591 C C . ALA A 1 86 ? -0.125 -9.694 15.470 1.00 84.00 86 ALA A C 1
ATOM 593 O O . ALA A 1 86 ? 0.043 -9.610 14.255 1.00 84.00 86 ALA A O 1
ATOM 594 N N . ARG A 1 87 ? -0.763 -10.728 16.033 1.00 86.06 87 ARG A N 1
ATOM 595 C CA . ARG A 1 87 ? -1.348 -11.830 15.268 1.00 86.06 87 ARG A CA 1
ATOM 596 C C . ARG A 1 87 ? -2.469 -11.355 14.351 1.00 86.06 87 ARG A C 1
ATOM 598 O O . ARG A 1 87 ? -2.426 -11.666 13.172 1.00 86.06 87 ARG A O 1
ATOM 605 N N . ALA A 1 88 ? -3.396 -10.534 14.842 1.00 90.31 88 ALA A N 1
ATOM 606 C CA . ALA A 1 88 ? -4.465 -9.989 14.004 1.00 90.31 88 ALA A CA 1
ATOM 607 C C . ALA A 1 88 ? -3.927 -9.182 12.810 1.00 90.31 88 ALA A C 1
ATOM 609 O O . ALA A 1 88 ? -4.452 -9.287 11.705 1.00 90.31 88 ALA A O 1
ATOM 610 N N . VAL A 1 89 ? -2.855 -8.407 13.017 1.00 89.94 89 VAL A N 1
ATOM 611 C CA . VAL A 1 89 ? -2.161 -7.704 11.927 1.00 89.94 89 VAL A CA 1
ATOM 612 C C . VAL A 1 89 ? -1.545 -8.691 10.933 1.00 89.94 89 VAL A C 1
ATOM 614 O O . VAL A 1 89 ? -1.701 -8.510 9.728 1.00 89.94 89 VAL A O 1
ATOM 617 N N . SER A 1 90 ? -0.885 -9.742 11.424 1.00 89.06 90 SER A N 1
ATOM 618 C CA . SER A 1 90 ? -0.307 -10.793 10.580 1.00 89.06 90 SER A CA 1
ATOM 619 C C . SER A 1 90 ? -1.366 -11.536 9.760 1.00 89.06 90 SER A C 1
ATOM 621 O O . SER A 1 90 ? -1.154 -11.773 8.574 1.00 89.06 90 SER A O 1
ATOM 623 N N . ASP A 1 91 ? -2.507 -11.865 10.365 1.00 90.69 91 ASP A N 1
ATOM 624 C CA . ASP A 1 91 ? -3.612 -12.582 9.718 1.00 90.69 91 ASP A CA 1
ATOM 625 C C . ASP A 1 91 ? -4.279 -11.731 8.621 1.00 90.69 91 ASP A C 1
ATOM 627 O O . ASP A 1 91 ? -4.801 -12.264 7.646 1.00 90.69 91 ASP A O 1
ATOM 631 N N . CYS A 1 92 ? -4.225 -10.400 8.746 1.00 92.19 92 CYS A N 1
ATOM 632 C CA . CYS A 1 92 ? -4.747 -9.458 7.753 1.00 92.19 92 CYS A CA 1
ATOM 633 C C . CYS A 1 92 ? -3.685 -8.982 6.746 1.00 92.19 92 CYS A C 1
ATOM 635 O O . CYS A 1 92 ? -3.936 -8.032 5.998 1.00 92.19 92 CYS A O 1
ATOM 637 N N . ARG A 1 93 ? -2.483 -9.575 6.726 1.00 90.12 93 ARG A N 1
ATOM 638 C CA . ARG A 1 93 ? -1.405 -9.122 5.841 1.00 90.12 93 ARG A CA 1
ATOM 639 C C . ARG A 1 93 ? -1.753 -9.396 4.380 1.00 90.12 93 ARG A C 1
ATOM 641 O O . ARG A 1 93 ? -2.055 -10.522 3.996 1.00 90.12 93 ARG A O 1
ATOM 648 N N . ALA A 1 94 ? -1.645 -8.365 3.553 1.00 89.12 94 ALA A N 1
ATOM 649 C CA . ALA A 1 94 ? -1.813 -8.465 2.114 1.00 89.12 94 ALA A CA 1
ATOM 650 C C . ALA A 1 94 ? -0.449 -8.437 1.416 1.00 89.12 94 ALA A C 1
ATOM 652 O O . ALA A 1 94 ? 0.424 -7.631 1.748 1.00 89.12 94 ALA A O 1
ATOM 653 N N . ALA A 1 95 ? -0.280 -9.311 0.425 1.00 82.50 95 ALA A N 1
ATOM 654 C CA . ALA A 1 95 ? 0.828 -9.220 -0.512 1.00 82.50 95 ALA A CA 1
ATOM 655 C C . ALA A 1 95 ? 0.494 -8.154 -1.561 1.00 82.50 95 ALA A C 1
ATOM 657 O O . ALA A 1 95 ? -0.485 -8.287 -2.297 1.00 82.50 95 ALA A O 1
ATOM 658 N N . TRP A 1 96 ? 1.315 -7.111 -1.626 1.00 85.62 96 TRP A N 1
ATOM 659 C CA . TRP A 1 96 ? 1.232 -6.086 -2.658 1.00 85.62 96 TRP A CA 1
ATOM 660 C C . TRP A 1 96 ? 2.537 -6.039 -3.443 1.00 85.62 96 TRP A C 1
ATOM 662 O O . TRP A 1 96 ? 3.621 -6.175 -2.876 1.00 85.62 96 TRP A O 1
ATOM 672 N N . THR A 1 97 ? 2.422 -5.854 -4.752 1.00 89.25 97 THR A N 1
ATOM 673 C CA . THR A 1 97 ? 3.557 -5.638 -5.650 1.00 89.25 97 THR A CA 1
ATOM 674 C C . THR A 1 97 ? 3.135 -4.694 -6.777 1.00 89.25 97 THR A C 1
ATOM 676 O O . THR A 1 97 ? 2.015 -4.840 -7.277 1.00 89.25 97 THR A O 1
ATOM 679 N N . PRO A 1 98 ? 4.010 -3.781 -7.239 1.00 91.88 98 PRO A N 1
ATOM 680 C CA . PRO A 1 98 ? 3.732 -2.918 -8.390 1.00 91.88 98 PRO A CA 1
ATOM 681 C C . PRO A 1 98 ? 3.296 -3.687 -9.648 1.00 91.88 98 PRO A C 1
ATOM 683 O O . PRO A 1 98 ? 2.448 -3.221 -10.407 1.00 91.88 98 PRO A O 1
ATOM 686 N N . LEU A 1 99 ? 3.785 -4.920 -9.833 1.00 93.31 99 LEU A N 1
ATOM 687 C CA . LEU A 1 99 ? 3.411 -5.777 -10.967 1.00 93.31 99 LEU A CA 1
ATOM 688 C C . LEU A 1 99 ? 1.912 -6.104 -11.030 1.00 93.31 99 LEU A C 1
ATOM 690 O O . LEU A 1 99 ? 1.393 -6.407 -12.102 1.00 93.31 99 LEU A O 1
ATOM 694 N N . GLN A 1 100 ? 1.194 -6.046 -9.901 1.00 91.44 100 GLN A N 1
ATOM 695 C CA . GLN A 1 100 ? -0.258 -6.241 -9.900 1.00 91.44 100 GLN A CA 1
ATOM 696 C C . GLN A 1 100 ? -0.986 -5.128 -10.666 1.00 91.44 100 GLN A C 1
ATOM 698 O O . GLN A 1 100 ? -2.012 -5.421 -11.280 1.00 91.44 100 GLN A O 1
ATOM 703 N N . ALA A 1 101 ? -0.459 -3.897 -10.650 1.00 91.94 101 ALA A N 1
ATOM 704 C CA . ALA A 1 101 ? -1.020 -2.747 -11.357 1.00 91.94 101 ALA A CA 1
ATOM 705 C C . ALA A 1 101 ? -0.541 -2.669 -12.818 1.00 91.94 101 ALA A C 1
ATOM 707 O O . ALA A 1 101 ? -1.322 -2.333 -13.700 1.00 91.94 101 ALA A O 1
ATOM 708 N N . ALA A 1 102 ? 0.697 -3.076 -13.104 1.00 95.00 102 ALA A N 1
ATOM 709 C CA . ALA A 1 102 ? 1.352 -2.930 -14.409 1.00 95.00 102 ALA A CA 1
ATOM 710 C C . ALA A 1 102 ? 0.927 -3.946 -15.504 1.00 95.00 102 ALA A C 1
ATOM 712 O O . ALA A 1 102 ? 1.722 -4.298 -16.373 1.00 95.00 102 ALA A O 1
ATOM 713 N N . ARG A 1 103 ? -0.312 -4.463 -15.479 1.00 93.25 103 ARG A N 1
ATOM 714 C CA . ARG A 1 103 ? -0.767 -5.532 -16.405 1.00 93.25 103 ARG A CA 1
ATOM 715 C C . ARG A 1 103 ? -1.020 -5.068 -17.845 1.00 93.25 103 ARG A C 1
ATOM 717 O O . ARG A 1 103 ? -1.170 -5.898 -18.741 1.00 93.25 103 ARG A O 1
ATOM 724 N N . THR A 1 104 ? -1.091 -3.762 -18.072 1.00 95.38 104 THR A N 1
ATOM 725 C CA . THR A 1 104 ? -1.169 -3.138 -19.399 1.00 95.38 104 THR A CA 1
ATOM 726 C C . THR A 1 104 ? 0.022 -2.202 -19.578 1.00 95.38 104 THR A C 1
ATOM 728 O O . THR A 1 104 ? 0.655 -1.829 -18.596 1.00 95.38 104 THR A O 1
ATOM 731 N N . ALA A 1 105 ? 0.352 -1.839 -20.821 1.00 93.25 105 ALA A N 1
ATOM 732 C CA . ALA A 1 105 ? 1.468 -0.925 -21.079 1.00 93.25 105 ALA A CA 1
ATOM 733 C C . ALA A 1 105 ? 1.223 0.452 -20.433 1.00 93.25 105 ALA A C 1
ATOM 735 O O . ALA A 1 105 ? 2.079 0.949 -19.714 1.00 93.25 105 ALA A O 1
ATOM 736 N N . GLU A 1 106 ? 0.012 0.992 -20.583 1.00 96.38 106 GLU A N 1
ATOM 737 C CA . GLU A 1 106 ? -0.415 2.247 -19.950 1.00 96.38 106 GLU A CA 1
ATOM 738 C C . GLU A 1 106 ? -0.356 2.177 -18.414 1.00 96.38 106 GLU A C 1
ATOM 740 O O . GLU A 1 106 ? 0.174 3.067 -17.755 1.00 96.38 106 GLU A O 1
ATOM 745 N N . ALA A 1 107 ? -0.837 1.086 -17.807 1.00 95.44 107 ALA A N 1
ATOM 746 C CA . ALA A 1 107 ? -0.779 0.948 -16.355 1.00 95.44 107 ALA A CA 1
ATOM 747 C C . ALA A 1 107 ? 0.654 0.723 -15.844 1.00 95.44 107 ALA A C 1
ATOM 749 O O . ALA A 1 107 ? 0.964 1.083 -14.707 1.00 95.44 107 ALA A O 1
ATOM 750 N N . ALA A 1 108 ? 1.533 0.136 -16.662 1.00 96.62 108 ALA A N 1
ATOM 751 C CA . ALA A 1 108 ? 2.954 0.020 -16.357 1.00 96.62 108 ALA A CA 1
ATOM 752 C C . ALA A 1 108 ? 3.642 1.389 -16.358 1.00 96.62 108 ALA A C 1
ATOM 754 O O . ALA A 1 108 ? 4.435 1.639 -15.457 1.00 96.62 108 ALA A O 1
ATOM 755 N N . GLU A 1 109 ? 3.282 2.276 -17.288 1.00 96.69 109 GLU A N 1
ATOM 756 C CA . GLU A 1 109 ? 3.771 3.658 -17.346 1.00 96.69 109 GLU A CA 1
ATOM 757 C C . GLU A 1 109 ? 3.369 4.440 -16.096 1.00 96.69 109 GLU A C 1
ATOM 759 O O . GLU A 1 109 ? 4.227 4.923 -15.362 1.00 96.69 109 GLU A O 1
ATOM 764 N N . VAL A 1 110 ? 2.077 4.438 -15.748 1.00 97.00 110 VAL A N 1
ATOM 765 C CA . VAL A 1 110 ? 1.591 5.081 -14.514 1.00 97.00 110 VAL A CA 1
ATOM 766 C C . VAL A 1 110 ? 2.278 4.500 -13.273 1.00 97.00 110 VAL A C 1
ATOM 768 O O . VAL A 1 110 ? 2.657 5.231 -12.360 1.00 97.00 110 VAL A O 1
ATOM 771 N N . THR A 1 111 ? 2.472 3.179 -13.222 1.00 96.19 111 THR A N 1
ATOM 772 C CA . THR A 1 111 ? 3.164 2.532 -12.098 1.00 96.19 111 THR A CA 1
ATOM 773 C C . THR A 1 111 ? 4.636 2.946 -12.032 1.00 96.19 111 THR A C 1
ATOM 775 O O . THR A 1 111 ? 5.138 3.215 -10.941 1.00 96.19 111 THR A O 1
ATOM 778 N N . ALA A 1 112 ? 5.328 3.017 -13.172 1.00 95.88 112 ALA A N 1
ATOM 779 C CA . ALA A 1 112 ? 6.713 3.462 -13.257 1.00 95.88 112 ALA A CA 1
ATOM 780 C C . ALA A 1 112 ? 6.854 4.921 -12.812 1.00 95.88 112 ALA A C 1
ATOM 782 O O . ALA A 1 112 ? 7.700 5.210 -11.968 1.00 95.88 112 ALA A O 1
ATOM 783 N N . HIS A 1 113 ? 5.968 5.799 -13.284 1.00 94.75 113 HIS A N 1
ATOM 784 C CA . HIS A 1 113 ? 5.908 7.199 -12.880 1.00 94.75 113 HIS A CA 1
ATOM 785 C C . HIS A 1 113 ? 5.789 7.355 -11.359 1.00 94.75 113 HIS A C 1
ATOM 787 O O . HIS A 1 113 ? 6.542 8.105 -10.734 1.00 94.75 113 HIS A O 1
ATOM 793 N N . LEU A 1 114 ? 4.874 6.602 -10.736 1.00 94.19 114 LEU A N 1
ATOM 794 C CA . LEU A 1 114 ? 4.676 6.630 -9.286 1.00 94.19 114 LEU A CA 1
ATOM 795 C C . LEU A 1 114 ? 5.907 6.127 -8.522 1.00 94.19 114 LEU A C 1
ATOM 797 O O . LEU A 1 114 ? 6.240 6.682 -7.477 1.00 94.19 114 LEU A O 1
ATOM 801 N N . LEU A 1 115 ? 6.593 5.100 -9.030 1.00 92.06 115 LEU A N 1
ATOM 802 C CA . LEU A 1 115 ? 7.814 4.578 -8.412 1.00 92.06 115 LEU A CA 1
ATOM 803 C C . LEU A 1 115 ? 8.982 5.566 -8.519 1.00 92.06 115 LEU A C 1
ATOM 805 O O . LEU A 1 115 ? 9.679 5.781 -7.529 1.00 92.06 115 LEU A O 1
ATOM 809 N N . VAL A 1 116 ? 9.174 6.185 -9.687 1.00 91.69 116 VAL A N 1
ATOM 810 C CA . VAL A 1 116 ? 10.226 7.188 -9.911 1.00 91.69 116 VAL A CA 1
ATOM 811 C C . VAL A 1 116 ? 9.963 8.426 -9.061 1.00 91.69 116 VAL A C 1
ATOM 813 O O . VAL A 1 116 ? 10.841 8.842 -8.310 1.00 91.69 116 VAL A O 1
ATOM 816 N N . THR A 1 117 ? 8.736 8.947 -9.071 1.00 89.31 117 THR A N 1
ATOM 817 C CA . THR A 1 117 ? 8.359 10.120 -8.267 1.00 89.31 117 THR A CA 1
ATOM 818 C C . THR A 1 117 ? 8.544 9.859 -6.771 1.00 89.31 117 THR A C 1
ATOM 820 O O . THR A 1 117 ? 9.143 10.675 -6.073 1.00 89.31 117 THR A O 1
ATOM 823 N N . ALA A 1 118 ? 8.119 8.689 -6.279 1.00 86.00 118 ALA A N 1
ATOM 824 C CA . ALA A 1 118 ? 8.333 8.305 -4.884 1.00 86.00 118 ALA A CA 1
ATOM 825 C C . ALA A 1 118 ? 9.825 8.170 -4.523 1.00 86.00 118 ALA A C 1
ATOM 827 O O . ALA A 1 118 ? 10.191 8.366 -3.366 1.00 86.00 118 ALA A O 1
ATOM 828 N N . SER A 1 119 ? 10.6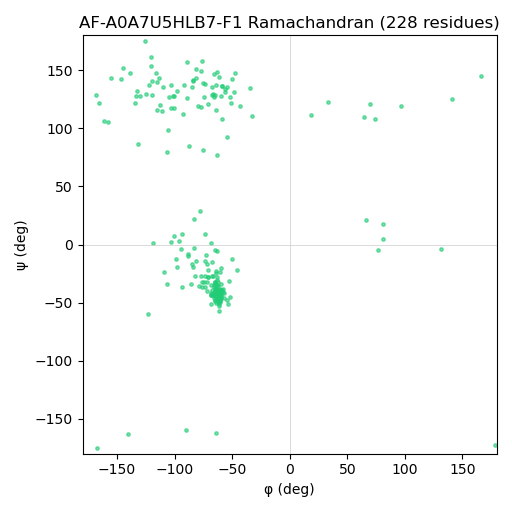90 7.841 -5.490 1.00 81.31 119 SER A N 1
ATOM 829 C CA . SER A 1 119 ? 12.143 7.778 -5.288 1.00 81.31 119 SER A CA 1
ATOM 830 C C . SER A 1 119 ? 12.812 9.157 -5.311 1.00 81.31 119 SER A C 1
ATOM 832 O O . SER A 1 119 ? 13.714 9.408 -4.512 1.00 81.31 119 SER A O 1
ATOM 834 N N . ALA A 1 120 ? 12.330 10.075 -6.154 1.00 71.62 120 ALA A N 1
ATOM 835 C CA . ALA A 1 120 ? 12.860 11.430 -6.274 1.00 71.62 120 ALA A CA 1
ATOM 836 C C . ALA A 1 120 ? 12.653 12.247 -4.986 1.00 71.62 120 ALA A C 1
ATOM 838 O O . ALA A 1 120 ? 13.511 13.039 -4.609 1.00 71.62 120 ALA A O 1
ATOM 839 N N . GLU A 1 121 ? 11.568 12.000 -4.242 1.00 61.53 121 GLU A N 1
ATOM 840 C CA . GLU A 1 121 ? 11.354 12.613 -2.921 1.00 61.53 121 GLU A CA 1
ATOM 841 C C . GLU A 1 121 ? 12.400 12.186 -1.872 1.00 61.53 121 GLU A C 1
ATOM 843 O O . GLU A 1 121 ? 12.653 12.922 -0.916 1.00 61.53 121 GLU A O 1
ATOM 848 N N . VAL A 1 122 ? 13.025 11.015 -2.044 1.00 59.47 122 VAL A N 1
ATOM 849 C CA . VAL A 1 122 ? 14.066 10.488 -1.143 1.00 59.47 122 VAL A CA 1
ATOM 850 C C . VAL A 1 122 ? 15.443 11.080 -1.469 1.00 59.47 122 VAL A C 1
ATOM 852 O O . VAL A 1 122 ? 16.283 11.200 -0.577 1.00 59.47 122 VAL A O 1
ATOM 855 N N . VAL A 1 123 ? 15.671 11.487 -2.721 1.00 58.84 123 VAL A N 1
ATOM 856 C CA . VAL A 1 123 ? 16.946 12.028 -3.211 1.00 58.84 123 VAL A CA 1
ATOM 857 C C . VAL A 1 123 ? 16.807 13.537 -3.419 1.00 58.84 123 VAL A C 1
ATOM 859 O O . VAL A 1 123 ? 16.622 14.025 -4.529 1.00 58.84 123 VAL A O 1
ATOM 862 N N . GLN A 1 124 ? 16.893 14.313 -2.335 1.00 51.62 124 GLN A N 1
ATOM 863 C CA . GLN A 1 124 ? 17.030 15.767 -2.455 1.00 51.62 124 GLN A CA 1
ATOM 864 C C . GLN A 1 124 ? 18.454 16.135 -2.874 1.00 51.62 124 GLN A C 1
ATOM 866 O O . GLN A 1 124 ? 19.255 16.511 -2.029 1.00 51.62 124 GLN A O 1
ATOM 871 N N . GLU A 1 125 ? 18.760 16.051 -4.170 1.00 50.00 125 GLU A N 1
ATOM 872 C CA . GLU A 1 125 ? 19.881 16.766 -4.790 1.00 50.00 125 GLU A CA 1
ATOM 873 C C . GLU A 1 125 ? 19.765 16.744 -6.326 1.00 50.00 125 GLU A C 1
ATOM 875 O O . GLU A 1 125 ? 19.769 15.684 -6.943 1.00 50.00 125 GLU A O 1
ATOM 880 N N . GLY A 1 126 ? 19.709 17.923 -6.960 1.00 50.53 126 GLY A N 1
ATOM 881 C CA . GLY A 1 126 ? 20.055 18.061 -8.380 1.00 50.53 126 GLY A CA 1
ATOM 882 C C . GLY A 1 126 ? 19.182 19.017 -9.190 1.00 50.53 126 GLY A C 1
ATOM 883 O O . GLY A 1 126 ? 17.967 18.871 -9.265 1.00 50.53 126 GLY A O 1
ATOM 884 N N . GLY A 1 127 ? 19.823 19.991 -9.848 1.00 59.62 127 GLY A N 1
ATOM 885 C CA . GLY A 1 127 ? 19.218 20.824 -10.894 1.00 59.62 127 GLY A CA 1
ATOM 886 C C . GLY A 1 127 ? 18.806 20.018 -12.139 1.00 59.62 127 GLY A C 1
ATOM 887 O O . GLY A 1 127 ? 18.707 18.799 -12.095 1.00 59.62 127 GLY A O 1
ATOM 888 N N . GLY A 1 128 ? 18.581 20.691 -13.274 1.00 56.91 128 GLY A N 1
ATOM 889 C CA . GLY A 1 128 ? 17.903 20.153 -14.472 1.00 56.91 128 GLY A CA 1
ATOM 890 C C . GLY A 1 128 ? 18.297 18.754 -14.991 1.00 56.91 128 GLY A C 1
ATOM 891 O O . GLY A 1 128 ? 17.468 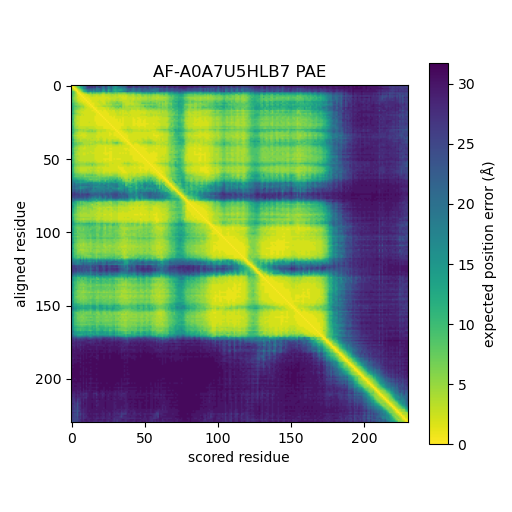18.124 -15.639 1.00 56.91 128 GLY A O 1
ATOM 892 N N . GLY A 1 129 ? 19.488 18.234 -14.669 1.00 61.12 129 GLY A N 1
ATOM 893 C CA . GLY A 1 129 ? 19.876 16.847 -14.955 1.00 61.12 129 GLY A CA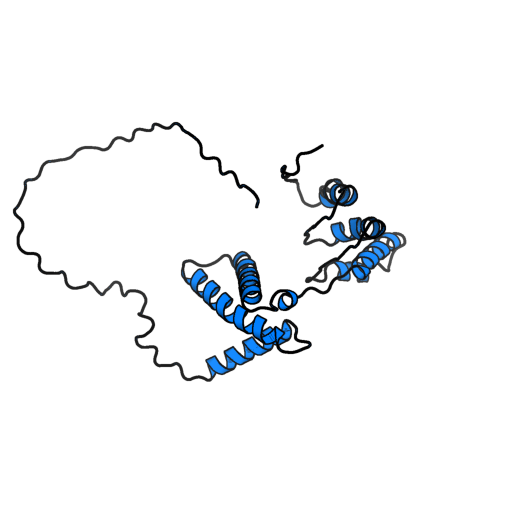 1
ATOM 894 C C . GLY A 1 129 ? 19.023 15.786 -14.244 1.00 61.12 129 GLY A C 1
ATOM 895 O O . GLY A 1 129 ? 18.794 14.729 -14.820 1.00 61.12 129 GLY A O 1
ATOM 896 N N . ALA A 1 130 ? 18.479 16.071 -13.055 1.00 71.44 130 ALA A N 1
ATOM 897 C CA . ALA A 1 130 ? 17.632 15.128 -12.316 1.00 71.44 130 ALA A CA 1
ATOM 898 C C . ALA A 1 130 ? 16.384 14.718 -13.120 1.00 71.44 130 ALA A C 1
ATOM 900 O O . ALA A 1 130 ? 16.103 13.535 -13.270 1.00 71.44 130 ALA A O 1
ATOM 901 N N . ARG A 1 131 ? 15.719 15.681 -13.776 1.00 77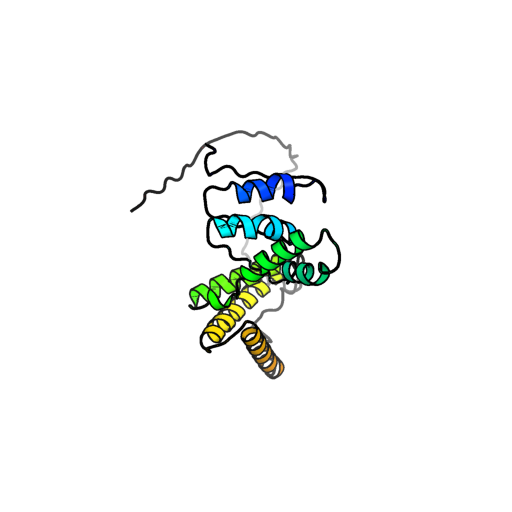.44 131 ARG A N 1
ATOM 902 C CA . ARG A 1 131 ? 14.507 15.419 -14.576 1.00 77.44 131 ARG A CA 1
ATOM 903 C C . ARG A 1 131 ? 14.757 14.531 -15.793 1.00 77.44 131 ARG A C 1
ATOM 905 O O . ARG A 1 131 ? 13.872 13.780 -16.195 1.00 77.44 131 ARG A O 1
ATOM 912 N N . PHE A 1 132 ? 15.936 14.642 -16.406 1.00 82.81 132 PHE A N 1
ATOM 913 C CA . PHE A 1 132 ? 16.319 13.771 -17.517 1.00 82.81 132 PHE A CA 1
ATOM 914 C C . PHE A 1 132 ? 16.476 12.323 -17.042 1.00 82.81 132 PHE A C 1
ATOM 916 O O . PHE A 1 132 ? 15.974 11.401 -17.691 1.00 82.81 132 PHE A O 1
ATOM 923 N N . TRP A 1 133 ? 17.126 12.130 -15.892 1.00 85.38 133 TRP A N 1
ATOM 924 C CA . TRP A 1 133 ? 17.282 10.813 -15.283 1.00 85.38 133 TRP A CA 1
ATOM 925 C C . TRP A 1 133 ? 15.946 10.222 -14.841 1.00 85.38 133 TRP A C 1
ATOM 927 O O . TRP A 1 133 ? 15.713 9.045 -15.102 1.00 85.38 133 TRP A O 1
ATOM 937 N N . ASP A 1 134 ? 15.043 11.032 -14.290 1.00 87.75 134 ASP A N 1
ATOM 938 C CA . ASP A 1 134 ? 13.694 10.596 -13.922 1.00 87.75 134 ASP A CA 1
ATOM 939 C C . ASP A 1 134 ? 12.918 10.099 -15.150 1.00 87.75 134 ASP A C 1
ATOM 941 O O . ASP A 1 134 ? 12.397 8.987 -15.153 1.00 87.75 134 ASP A O 1
ATOM 945 N N . SER A 1 135 ? 12.910 10.879 -16.237 1.00 88.69 135 SER A N 1
ATOM 946 C CA . SER A 1 135 ? 12.218 10.512 -17.480 1.00 88.69 135 SER A CA 1
ATOM 947 C C . SER A 1 135 ? 12.807 9.258 -18.142 1.00 88.69 135 SER A C 1
ATOM 949 O O . SER A 1 135 ? 12.073 8.398 -18.642 1.00 88.69 135 SER A O 1
ATOM 951 N N . SER A 1 136 ? 14.136 9.118 -18.104 1.00 90.75 136 SER A N 1
ATOM 952 C CA . SER A 1 136 ? 14.838 7.931 -18.605 1.00 90.75 136 SER A CA 1
ATOM 953 C C . SER A 1 136 ? 14.528 6.694 -17.755 1.00 90.75 136 SER A C 1
ATOM 955 O O . SER A 1 136 ? 14.259 5.620 -18.298 1.00 90.75 136 SER A O 1
ATOM 957 N N . ALA A 1 137 ? 14.519 6.845 -16.427 1.00 92.31 137 ALA A N 1
ATOM 958 C CA . ALA A 1 137 ? 14.173 5.782 -15.492 1.00 92.31 137 ALA A CA 1
ATOM 959 C C . ALA A 1 137 ? 12.713 5.346 -15.658 1.00 92.31 137 ALA A C 1
ATOM 961 O O . ALA A 1 137 ? 12.442 4.149 -15.692 1.00 92.31 137 ALA A O 1
ATOM 962 N N . GLU A 1 138 ? 11.789 6.294 -15.823 1.00 94.25 138 GLU A N 1
ATOM 963 C CA . GLU A 1 138 ? 10.368 6.026 -16.053 1.00 94.25 138 GLU A CA 1
ATOM 964 C C . GLU A 1 138 ? 10.158 5.227 -17.345 1.00 94.25 138 GLU A C 1
ATOM 966 O O . GLU A 1 138 ? 9.503 4.181 -17.331 1.00 94.25 138 GLU A O 1
ATOM 971 N N . SER A 1 139 ? 10.795 5.652 -18.442 1.00 94.88 139 SER A N 1
ATOM 972 C CA . SER A 1 139 ? 10.718 4.968 -19.740 1.00 94.88 139 SER A CA 1
ATOM 973 C C . SER A 1 139 ? 11.242 3.532 -19.663 1.00 94.88 139 SER A C 1
ATOM 975 O O . SER A 1 139 ? 10.583 2.593 -20.117 1.00 94.88 139 SER A O 1
ATOM 977 N N . LEU A 1 140 ? 12.412 3.336 -19.045 1.00 95.38 140 LEU A N 1
ATOM 978 C CA . LEU A 1 140 ? 12.995 2.008 -18.869 1.00 95.38 140 LEU A CA 1
ATOM 979 C C . LEU A 1 140 ? 12.112 1.130 -17.974 1.00 95.38 140 LEU A C 1
ATOM 981 O O . LEU A 1 140 ? 11.773 0.003 -18.337 1.00 95.38 140 LEU A O 1
ATOM 985 N N . LEU A 1 141 ? 11.713 1.646 -16.812 1.00 96.31 141 LEU A N 1
ATOM 986 C CA . LEU A 1 141 ? 10.946 0.899 -15.823 1.00 96.31 141 LEU A CA 1
ATOM 987 C C . LEU A 1 141 ? 9.569 0.487 -16.356 1.00 96.31 141 LEU A C 1
ATOM 989 O O . LEU A 1 141 ? 9.131 -0.627 -16.075 1.00 96.31 141 LEU A O 1
ATOM 993 N N . THR A 1 142 ? 8.934 1.320 -17.183 1.00 97.69 142 THR A N 1
ATOM 994 C CA . THR A 1 142 ? 7.683 0.991 -17.887 1.00 97.69 142 THR A CA 1
ATOM 995 C C . THR A 1 142 ? 7.818 -0.311 -18.674 1.00 97.69 142 THR A C 1
ATOM 997 O O . THR A 1 142 ? 7.018 -1.237 -18.505 1.00 97.69 142 THR A O 1
ATOM 1000 N N . VAL A 1 143 ? 8.871 -0.419 -19.492 1.00 96.56 143 VAL A N 1
ATOM 1001 C CA . VAL A 1 143 ? 9.127 -1.608 -20.316 1.00 96.56 143 VAL A CA 1
ATOM 1002 C C . VAL A 1 143 ? 9.430 -2.818 -19.436 1.00 96.56 143 VAL A C 1
ATOM 1004 O O . VAL A 1 143 ? 8.854 -3.885 -19.646 1.00 96.56 143 VAL A O 1
ATOM 1007 N N . LEU A 1 144 ? 10.287 -2.664 -18.422 1.00 96.50 144 LEU A N 1
ATOM 1008 C CA . LEU A 1 144 ? 10.680 -3.770 -17.543 1.00 96.50 144 LEU A CA 1
ATOM 1009 C C . LEU A 1 144 ? 9.499 -4.327 -16.734 1.00 96.50 144 LEU A C 1
ATOM 1011 O O . LEU A 1 144 ? 9.339 -5.546 -16.642 1.00 96.50 144 LEU A O 1
ATOM 1015 N N . LEU A 1 145 ? 8.653 -3.455 -16.176 1.00 96.81 145 LEU A N 1
ATOM 1016 C CA . LEU A 1 145 ? 7.447 -3.854 -15.449 1.00 96.81 145 LEU A CA 1
ATOM 1017 C C . LEU A 1 145 ? 6.477 -4.592 -16.370 1.00 96.81 145 LEU A C 1
ATOM 1019 O O . LEU A 1 145 ? 6.026 -5.690 -16.038 1.00 96.81 145 LEU A O 1
ATOM 1023 N N . TRP A 1 146 ? 6.190 -4.018 -17.540 1.00 96.69 146 TRP A N 1
ATOM 1024 C CA . TRP A 1 146 ? 5.275 -4.620 -18.502 1.00 96.69 146 TRP A CA 1
ATOM 1025 C C . TRP A 1 146 ? 5.767 -5.991 -18.979 1.00 96.69 146 TRP A C 1
ATOM 1027 O O . TRP A 1 146 ? 4.986 -6.945 -18.992 1.00 96.69 146 TRP A O 1
ATOM 1037 N N . LEU A 1 147 ? 7.060 -6.123 -19.300 1.00 95.94 147 LEU A N 1
ATOM 1038 C CA . LEU A 1 147 ? 7.672 -7.395 -19.692 1.00 95.94 147 LEU A CA 1
ATOM 1039 C C . LEU A 1 147 ? 7.591 -8.439 -18.577 1.00 95.94 147 LEU A C 1
ATOM 1041 O O . LEU A 1 147 ? 7.203 -9.577 -18.843 1.00 95.94 147 LEU A O 1
ATOM 1045 N N . ALA A 1 148 ? 7.881 -8.059 -17.330 1.00 95.88 148 ALA A N 1
ATOM 1046 C CA . ALA A 1 148 ? 7.776 -8.969 -16.195 1.00 95.88 148 ALA A CA 1
ATOM 1047 C C . ALA A 1 148 ? 6.346 -9.514 -16.026 1.00 95.88 148 ALA A C 1
ATOM 1049 O O . ALA A 1 148 ? 6.177 -10.681 -15.693 1.00 95.88 148 ALA A O 1
ATOM 1050 N N . THR A 1 149 ? 5.298 -8.740 -16.335 1.00 95.38 149 THR A N 1
ATOM 1051 C CA . THR A 1 149 ? 3.914 -9.260 -16.265 1.00 95.38 149 THR A CA 1
ATOM 1052 C C . THR A 1 149 ? 3.583 -10.337 -17.306 1.00 95.38 149 THR A C 1
ATOM 1054 O O . THR A 1 149 ? 2.573 -11.028 -17.164 1.00 95.38 149 THR A O 1
ATOM 1057 N N . ARG A 1 150 ? 4.411 -10.508 -18.348 1.00 94.62 150 ARG A N 1
ATOM 1058 C CA . ARG A 1 150 ? 4.216 -11.531 -19.394 1.00 94.62 150 ARG A CA 1
ATOM 1059 C C . ARG A 1 150 ? 4.706 -12.912 -18.983 1.00 94.62 150 ARG A C 1
ATOM 1061 O O . ARG A 1 150 ? 4.339 -13.891 -19.629 1.00 94.62 150 ARG A O 1
ATOM 1068 N N . VAL A 1 151 ? 5.490 -12.997 -17.913 1.00 91.19 151 VAL A N 1
ATOM 1069 C CA . VAL A 1 151 ? 6.005 -14.255 -17.382 1.00 91.19 151 VAL A CA 1
ATOM 1070 C C . VAL A 1 151 ? 5.196 -14.633 -16.131 1.00 91.19 151 VAL A C 1
ATOM 1072 O O . VAL A 1 151 ? 5.172 -13.890 -15.146 1.00 91.19 151 VAL A O 1
ATOM 1075 N N . PRO A 1 152 ? 4.483 -15.775 -16.136 1.00 89.75 152 PRO A N 1
ATOM 1076 C CA . PRO A 1 152 ? 3.749 -16.229 -14.962 1.00 89.75 152 PRO A CA 1
ATOM 1077 C C . PRO A 1 152 ? 4.676 -16.431 -13.759 1.00 89.75 152 PRO A C 1
ATOM 1079 O O . PRO A 1 152 ? 5.748 -17.015 -13.880 1.00 89.75 152 PRO A O 1
ATOM 1082 N N . GLY A 1 153 ? 4.245 -15.974 -12.582 1.00 88.19 153 GLY A N 1
ATOM 1083 C CA . GLY A 1 153 ? 5.028 -16.097 -11.348 1.00 88.19 153 GLY A CA 1
ATOM 1084 C C . GLY A 1 153 ? 6.118 -15.037 -11.170 1.00 88.19 153 GLY A C 1
ATOM 1085 O O . GLY A 1 153 ? 6.847 -15.094 -10.181 1.00 88.19 153 GLY A O 1
ATOM 1086 N N . SER A 1 154 ? 6.219 -14.053 -12.069 1.00 91.44 154 SER A N 1
ATOM 1087 C CA . SER A 1 154 ? 7.167 -12.954 -11.907 1.00 91.44 154 SER A CA 1
ATOM 1088 C C . SER A 1 154 ? 6.921 -12.126 -10.653 1.00 91.44 154 SER A C 1
ATOM 1090 O O . SER A 1 154 ? 5.791 -11.859 -10.235 1.00 91.44 154 SER A O 1
ATOM 1092 N N . THR A 1 155 ? 8.029 -11.681 -10.072 1.00 93.25 155 THR A N 1
ATOM 1093 C CA . THR A 1 155 ? 8.066 -10.802 -8.904 1.00 93.25 155 THR A CA 1
ATOM 1094 C C . THR A 1 155 ? 8.909 -9.569 -9.226 1.00 93.25 155 THR A C 1
ATOM 1096 O O . THR A 1 155 ? 9.530 -9.490 -10.286 1.00 93.25 155 THR A O 1
ATOM 1099 N N . MET A 1 156 ? 8.981 -8.599 -8.311 1.00 93.44 156 MET A N 1
ATOM 1100 C CA . MET A 1 156 ? 9.905 -7.467 -8.482 1.00 93.44 156 MET A CA 1
ATOM 1101 C C . MET A 1 156 ? 11.374 -7.910 -8.585 1.00 93.44 156 MET A C 1
ATOM 1103 O O . MET A 1 156 ? 12.181 -7.183 -9.154 1.00 93.44 156 MET A O 1
ATOM 1107 N N . GLN A 1 157 ? 11.720 -9.116 -8.118 1.00 93.94 157 GLN A N 1
ATOM 1108 C CA . GLN A 1 157 ? 13.042 -9.697 -8.351 1.00 93.94 157 GLN A CA 1
ATOM 1109 C C . GLN A 1 157 ? 13.307 -9.909 -9.848 1.00 93.94 157 GLN A C 1
ATOM 1111 O O . GLN A 1 157 ? 14.383 -9.565 -10.322 1.00 93.94 157 GLN A O 1
ATOM 1116 N N . THR A 1 158 ? 12.310 -10.375 -10.609 1.00 95.31 158 THR A N 1
ATOM 1117 C CA . THR A 1 158 ? 12.418 -10.527 -12.069 1.00 95.31 158 THR A CA 1
ATOM 1118 C C . THR A 1 158 ? 12.715 -9.189 -12.746 1.00 95.31 158 THR A C 1
ATOM 1120 O O . THR A 1 158 ? 13.524 -9.126 -13.662 1.00 95.31 158 THR A O 1
ATOM 1123 N N . VAL A 1 159 ? 12.107 -8.097 -12.272 1.00 95.50 159 VAL A N 1
ATOM 1124 C CA . VAL A 1 159 ? 12.383 -6.744 -12.785 1.00 95.50 159 VAL A CA 1
ATOM 1125 C C . VAL A 1 159 ? 13.842 -6.354 -12.525 1.00 95.50 159 VAL A C 1
ATOM 1127 O O . VAL A 1 159 ? 14.503 -5.839 -13.423 1.00 95.50 159 VAL A O 1
ATOM 1130 N N . GLY A 1 160 ? 14.369 -6.652 -11.332 1.00 95.12 160 GLY A N 1
ATOM 1131 C CA . GLY A 1 160 ? 15.781 -6.434 -10.999 1.00 95.12 160 GLY A CA 1
ATOM 1132 C C . GLY A 1 160 ? 16.740 -7.281 -11.842 1.00 95.12 160 GLY A C 1
ATOM 1133 O O . GLY A 1 160 ? 17.773 -6.789 -12.286 1.00 95.12 160 GLY A O 1
ATOM 1134 N N . GLU A 1 161 ? 16.382 -8.533 -12.126 1.00 95.31 161 GLU A N 1
ATOM 1135 C CA . GLU A 1 161 ? 17.152 -9.421 -13.004 1.00 95.31 161 GLU A CA 1
ATOM 1136 C C . GLU A 1 161 ? 17.175 -8.918 -14.455 1.00 95.31 161 GLU A C 1
ATOM 1138 O O . GLU A 1 161 ? 18.234 -8.926 -15.087 1.00 95.31 161 GLU A O 1
ATOM 1143 N N . LEU A 1 162 ? 16.036 -8.432 -14.968 1.00 95.00 162 LEU A N 1
ATOM 1144 C CA . LEU A 1 162 ? 15.947 -7.805 -16.289 1.00 95.00 162 LEU A CA 1
ATOM 1145 C C . LEU A 1 162 ? 16.783 -6.521 -16.354 1.00 95.00 162 LEU A C 1
ATOM 1147 O O . LEU A 1 162 ? 17.527 -6.330 -17.312 1.00 95.00 162 LEU A O 1
ATOM 1151 N N . LEU A 1 163 ? 16.721 -5.673 -15.323 1.00 95.38 163 LEU A N 1
ATOM 1152 C CA . LEU A 1 163 ? 17.544 -4.465 -15.235 1.00 95.38 163 LEU A CA 1
ATOM 1153 C C . LEU A 1 163 ? 19.041 -4.804 -15.247 1.00 95.38 163 LEU A C 1
ATOM 1155 O O . LEU A 1 163 ? 19.800 -4.219 -16.016 1.00 95.38 163 LEU A O 1
ATOM 1159 N N . ALA A 1 164 ? 19.459 -5.794 -14.456 1.00 95.19 164 ALA A N 1
ATOM 1160 C CA . ALA A 1 164 ? 20.843 -6.260 -14.437 1.00 95.19 164 ALA A CA 1
ATOM 1161 C C . ALA A 1 164 ? 21.278 -6.842 -15.795 1.00 95.19 164 ALA A C 1
ATOM 1163 O O . ALA A 1 164 ? 22.442 -6.734 -16.174 1.00 95.19 164 ALA A O 1
ATOM 1164 N N . ALA A 1 165 ? 20.361 -7.464 -16.545 1.00 93.31 165 ALA A N 1
ATOM 1165 C CA . ALA A 1 165 ? 20.641 -7.927 -17.902 1.00 93.31 165 ALA A CA 1
ATOM 1166 C C . ALA A 1 165 ? 20.846 -6.761 -18.880 1.00 93.31 165 ALA A C 1
ATOM 1168 O O . ALA A 1 165 ? 21.799 -6.802 -19.654 1.00 93.31 165 ALA A O 1
ATOM 1169 N N . VAL A 1 166 ? 20.013 -5.716 -18.810 1.00 90.94 166 VAL A N 1
ATOM 1170 C CA . VAL A 1 166 ? 20.175 -4.493 -19.616 1.00 90.94 166 VAL A CA 1
ATOM 1171 C C . VAL A 1 166 ? 21.520 -3.823 -19.329 1.00 90.94 166 VAL A C 1
ATOM 1173 O O . VAL A 1 166 ? 22.232 -3.479 -20.267 1.00 90.94 166 VAL A O 1
ATOM 1176 N N . GLN A 1 167 ? 21.906 -3.708 -18.055 1.00 90.44 167 GLN A N 1
ATOM 1177 C CA . GLN A 1 167 ? 23.199 -3.136 -17.659 1.00 90.44 167 GLN A CA 1
ATOM 1178 C C . GLN A 1 167 ? 24.379 -3.923 -18.232 1.00 90.44 167 GLN A C 1
ATOM 1180 O O . GLN A 1 167 ? 25.254 -3.336 -18.852 1.00 90.44 167 GLN A O 1
ATOM 1185 N N . ARG A 1 168 ? 24.360 -5.261 -18.145 1.00 91.75 168 ARG A N 1
ATOM 1186 C CA . ARG A 1 168 ? 25.418 -6.093 -18.747 1.00 91.75 168 ARG A CA 1
ATOM 1187 C C . ARG A 1 168 ? 25.559 -5.878 -20.255 1.00 91.75 168 ARG A C 1
ATOM 1189 O O . ARG A 1 168 ? 26.673 -5.910 -20.768 1.00 91.75 168 ARG A O 1
ATOM 1196 N N . VAL A 1 169 ? 24.448 -5.701 -20.973 1.00 89.44 169 VAL A N 1
ATOM 1197 C CA . VAL A 1 169 ? 24.483 -5.411 -22.416 1.00 89.44 169 VAL A CA 1
ATOM 1198 C C . VAL A 1 169 ? 25.058 -4.022 -22.673 1.00 89.44 169 VAL A C 1
ATOM 1200 O O . VAL A 1 169 ? 25.869 -3.873 -23.582 1.00 89.44 169 VAL A O 1
ATOM 1203 N N . ALA A 1 170 ? 24.686 -3.026 -21.869 1.00 85.69 170 ALA A N 1
ATOM 1204 C CA . ALA A 1 170 ? 25.249 -1.684 -21.969 1.00 85.69 170 ALA A CA 1
ATOM 1205 C C . ALA A 1 170 ? 26.768 -1.688 -21.722 1.00 85.69 170 ALA A C 1
ATOM 1207 O O . ALA A 1 170 ? 27.505 -1.147 -22.534 1.00 85.69 170 ALA A O 1
ATOM 1208 N N . ASP A 1 171 ? 27.236 -2.390 -20.686 1.00 84.88 171 ASP A N 1
ATOM 1209 C CA . ASP A 1 171 ? 28.658 -2.468 -20.317 1.00 84.88 171 ASP A CA 1
ATOM 1210 C C . ASP A 1 171 ? 29.522 -3.211 -21.353 1.00 84.88 171 ASP A C 1
ATOM 1212 O O . ASP A 1 171 ? 30.732 -3.004 -21.433 1.00 84.88 171 ASP A O 1
ATOM 1216 N N . THR A 1 172 ? 28.922 -4.132 -22.116 1.00 84.69 172 THR A N 1
ATOM 1217 C CA . THR A 1 172 ? 29.623 -4.952 -23.125 1.00 84.69 172 THR A CA 1
ATOM 1218 C C . THR A 1 172 ? 29.479 -4.422 -24.545 1.00 84.69 172 THR A C 1
ATOM 1220 O O . THR A 1 172 ? 30.198 -4.873 -25.441 1.00 84.69 172 THR A O 1
ATOM 1223 N N . SER A 1 173 ? 28.573 -3.471 -24.764 1.00 68.69 173 SER A N 1
ATOM 1224 C CA . SER A 1 173 ? 28.473 -2.768 -26.034 1.00 68.69 173 SER A CA 1
ATOM 1225 C C . SER A 1 173 ? 29.637 -1.781 -26.115 1.00 68.69 173 SER A C 1
ATOM 1227 O O . SER A 1 173 ? 29.813 -0.999 -25.182 1.00 68.69 173 SER A O 1
ATOM 1229 N N . PRO A 1 174 ? 30.456 -1.788 -27.183 1.00 66.50 174 PRO A N 1
ATOM 1230 C CA . PRO 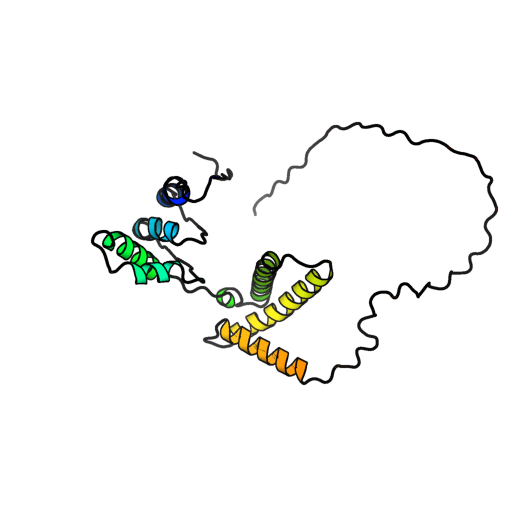A 1 174 ? 31.389 -0.691 -27.390 1.00 66.50 174 PRO A CA 1
ATOM 1231 C C . PRO A 1 174 ? 30.570 0.602 -27.415 1.00 66.50 174 PRO A C 1
ATOM 1233 O O . PRO A 1 174 ? 29.538 0.640 -28.092 1.00 66.50 174 PRO A O 1
ATOM 1236 N N . GLU A 1 175 ? 30.997 1.616 -26.654 1.00 60.47 175 GLU A N 1
ATOM 1237 C CA . GLU A 1 175 ? 30.440 2.968 -26.757 1.00 60.47 175 GLU A CA 1
ATOM 1238 C C . GLU A 1 175 ? 30.308 3.276 -28.255 1.00 60.47 175 GLU A C 1
ATOM 1240 O O . GLU A 1 175 ? 31.317 3.205 -28.971 1.00 60.47 175 GLU A O 1
ATOM 1245 N N . PRO A 1 176 ? 29.099 3.540 -28.787 1.00 54.78 176 PRO A N 1
ATOM 1246 C CA . PRO A 1 176 ? 29.050 4.182 -30.085 1.00 54.78 176 PRO A CA 1
ATOM 1247 C C . PRO A 1 176 ? 29.885 5.454 -29.932 1.00 54.78 176 PRO A C 1
ATOM 1249 O O . PRO A 1 176 ? 29.765 6.116 -28.906 1.00 54.78 176 PRO A O 1
ATOM 1252 N N . GLU A 1 177 ? 30.758 5.779 -30.887 1.00 49.03 177 GLU A N 1
ATOM 1253 C CA . GLU A 1 177 ? 31.378 7.106 -30.937 1.00 49.03 177 GLU A CA 1
ATOM 1254 C C . GLU A 1 177 ? 30.234 8.135 -30.932 1.00 49.03 177 GLU A C 1
ATOM 1256 O O . GLU A 1 177 ? 29.642 8.451 -31.961 1.00 49.03 177 GLU A O 1
ATOM 1261 N N . LEU A 1 178 ? 29.859 8.612 -29.742 1.00 53.31 178 LEU A N 1
ATOM 1262 C CA . LEU A 1 178 ? 28.863 9.654 -29.520 1.00 53.31 178 LEU A CA 1
ATOM 1263 C C . LEU A 1 178 ? 29.503 11.035 -29.696 1.00 53.31 178 LEU A C 1
ATOM 1265 O O . LEU A 1 178 ? 28.951 12.029 -29.223 1.00 53.31 178 LEU A O 1
ATOM 1269 N N . ASP A 1 179 ? 30.627 11.106 -30.415 1.00 41.38 179 ASP A N 1
ATOM 1270 C CA . ASP A 1 179 ? 31.228 12.326 -30.940 1.00 41.38 179 ASP A CA 1
ATOM 1271 C C . ASP A 1 179 ? 30.255 12.963 -31.950 1.00 41.38 179 ASP A C 1
ATOM 1273 O O . ASP A 1 179 ? 30.386 12.849 -33.167 1.00 41.38 179 ASP A O 1
ATOM 1277 N N . GLY A 1 180 ? 29.216 13.623 -31.430 1.00 46.94 180 GLY A N 1
ATOM 1278 C CA . GLY A 1 180 ? 28.345 14.516 -32.193 1.00 46.94 180 GLY A CA 1
ATOM 1279 C C . GLY A 1 180 ? 26.833 14.327 -32.051 1.00 46.94 180 GLY A C 1
ATOM 1280 O O . GLY A 1 180 ? 26.104 15.134 -32.622 1.00 46.94 180 GLY A O 1
ATOM 1281 N N . VAL A 1 181 ? 26.325 13.326 -31.318 1.00 50.91 181 VAL A N 1
ATOM 1282 C CA . VAL A 1 181 ? 24.858 13.109 -31.211 1.00 50.91 181 VAL A CA 1
ATOM 1283 C C . VAL A 1 181 ? 24.247 13.806 -29.993 1.00 50.91 181 VAL A C 1
ATOM 1285 O O . VAL A 1 181 ? 23.160 14.375 -30.092 1.00 50.91 181 VAL A O 1
ATOM 1288 N N . PHE A 1 182 ? 24.965 13.850 -28.872 1.00 49.69 182 PHE A N 1
ATOM 1289 C CA . PHE A 1 182 ? 24.643 14.733 -27.755 1.00 49.69 182 PHE A CA 1
ATOM 1290 C C . PHE A 1 182 ? 25.658 15.868 -27.774 1.00 49.69 182 PHE A C 1
ATOM 1292 O O . PHE A 1 182 ? 26.798 15.695 -27.353 1.00 49.69 182 PHE A O 1
ATOM 1299 N N . GLY A 1 183 ? 25.269 17.010 -28.347 1.00 38.84 183 GLY A N 1
ATOM 1300 C CA . GLY A 1 183 ? 26.098 18.212 -28.336 1.00 38.84 183 GLY A CA 1
ATOM 1301 C C . GLY A 1 183 ? 26.611 18.482 -26.922 1.00 38.84 183 GLY A C 1
ATOM 1302 O O . GLY A 1 183 ? 25.844 18.416 -25.960 1.00 38.84 183 GLY A O 1
ATOM 1303 N N . ALA A 1 184 ? 27.915 18.731 -26.810 1.00 43.38 184 ALA A N 1
ATOM 1304 C CA . ALA A 1 184 ? 28.549 19.130 -25.564 1.00 43.38 184 ALA A CA 1
ATOM 1305 C C . ALA A 1 184 ? 27.739 20.257 -24.888 1.00 43.38 184 ALA A C 1
ATOM 1307 O O . ALA A 1 184 ? 27.153 21.082 -25.598 1.00 43.38 184 ALA A O 1
ATOM 1308 N N . PRO A 1 185 ? 27.708 20.330 -23.544 1.00 49.69 185 PRO A N 1
ATOM 1309 C CA . PRO A 1 185 ? 27.167 21.497 -22.859 1.00 49.69 185 PRO A CA 1
ATOM 1310 C C . PRO A 1 185 ? 27.858 22.735 -23.432 1.00 49.69 185 PRO A C 1
ATOM 1312 O O . PRO A 1 185 ? 29.086 22.737 -23.506 1.00 49.69 185 PRO A O 1
ATOM 1315 N N . ASP A 1 186 ? 27.071 23.718 -23.875 1.00 48.06 186 ASP A N 1
ATOM 1316 C CA . ASP A 1 186 ? 27.527 24.934 -24.555 1.00 48.06 186 ASP A CA 1
ATOM 1317 C C . ASP A 1 186 ? 28.904 25.403 -24.052 1.00 48.06 186 ASP A C 1
ATOM 1319 O O . ASP A 1 186 ? 29.041 25.858 -22.914 1.00 48.06 186 ASP A O 1
ATOM 1323 N N . ASP A 1 187 ? 29.929 25.291 -24.903 1.00 43.16 187 ASP A N 1
ATOM 1324 C CA . ASP A 1 187 ? 31.239 25.887 -24.649 1.00 43.16 187 ASP A CA 1
ATOM 1325 C C . ASP A 1 187 ? 31.068 27.419 -24.614 1.00 43.16 187 ASP A C 1
ATOM 1327 O O . ASP A 1 187 ? 30.732 28.022 -25.643 1.00 43.16 187 ASP A O 1
ATOM 1331 N N . PRO A 1 188 ? 31.316 28.095 -23.474 1.00 48.09 188 PRO A N 1
ATOM 1332 C CA . PRO A 1 188 ? 31.167 29.547 -23.361 1.00 48.09 188 PRO A CA 1
ATOM 1333 C C . PRO A 1 188 ? 32.163 30.333 -24.237 1.00 48.09 188 PRO A C 1
ATOM 1335 O O . PRO A 1 188 ? 32.077 31.561 -24.316 1.00 48.09 188 PRO A O 1
ATOM 1338 N N . SER A 1 189 ? 33.095 29.650 -24.908 1.00 46.56 189 SER A N 1
ATOM 1339 C CA . SER A 1 189 ? 34.071 30.235 -25.832 1.00 46.56 189 SER A CA 1
ATOM 1340 C C . SER A 1 189 ? 33.538 30.408 -27.257 1.00 46.56 189 SER A C 1
ATOM 1342 O O . SER A 1 189 ? 34.114 31.178 -28.032 1.00 46.56 189 SER A O 1
ATOM 1344 N N . HIS A 1 190 ? 32.440 29.740 -27.633 1.00 40.44 190 HIS A N 1
ATOM 1345 C CA . HIS A 1 190 ? 31.926 29.810 -28.997 1.00 40.44 190 HIS A CA 1
ATOM 1346 C C . HIS A 1 190 ? 30.966 30.997 -29.161 1.00 40.44 190 HIS A C 1
ATOM 1348 O O . HIS A 1 190 ? 29.747 30.869 -29.102 1.00 40.44 190 HIS A O 1
ATOM 1354 N N . GLN A 1 191 ? 31.505 32.190 -29.425 1.00 44.62 191 GLN A N 1
ATOM 1355 C CA . GLN A 1 191 ? 30.676 33.284 -29.939 1.00 44.62 191 GLN A CA 1
ATOM 1356 C C . GLN A 1 191 ? 30.283 32.973 -31.393 1.00 44.62 191 GLN A C 1
ATOM 1358 O O . GLN A 1 191 ? 31.173 32.834 -32.238 1.00 44.62 191 GLN A O 1
ATOM 1363 N N . PRO A 1 192 ? 28.988 32.874 -31.743 1.00 38.56 192 PRO A N 1
ATOM 1364 C CA . PRO A 1 192 ? 28.596 32.829 -33.142 1.00 38.56 192 PRO A CA 1
ATOM 1365 C C . PRO A 1 192 ? 28.951 34.175 -33.783 1.00 38.56 192 PRO A C 1
ATOM 1367 O O . PRO A 1 192 ? 28.593 35.241 -33.276 1.00 38.56 192 PRO A O 1
ATOM 1370 N N . GLY A 1 193 ? 29.695 34.121 -34.890 1.00 39.22 193 GLY A N 1
ATOM 1371 C CA . GLY A 1 193 ? 30.101 35.299 -35.648 1.00 39.22 193 GLY A CA 1
ATOM 1372 C C . GLY A 1 193 ? 28.899 36.190 -35.959 1.00 39.22 193 GLY A C 1
ATOM 1373 O O . GLY A 1 193 ? 27.922 35.752 -36.565 1.00 39.22 193 GLY A O 1
ATOM 1374 N N . ALA A 1 194 ? 28.966 37.443 -35.513 1.00 40.09 194 ALA A N 1
ATOM 1375 C CA . ALA A 1 194 ? 27.881 38.403 -35.649 1.00 40.09 194 ALA A CA 1
ATOM 1376 C C . ALA A 1 194 ? 27.451 38.571 -37.123 1.00 40.09 194 ALA A C 1
ATOM 1378 O O . ALA A 1 194 ? 28.309 38.784 -37.989 1.00 40.09 194 ALA A O 1
ATOM 1379 N N . PRO A 1 195 ? 26.143 38.564 -37.442 1.00 40.47 195 PRO A N 1
ATOM 1380 C CA . PRO A 1 195 ? 25.701 38.906 -38.784 1.00 40.47 195 PRO A CA 1
ATOM 1381 C C . PRO A 1 195 ? 25.994 40.388 -39.065 1.00 40.47 195 PRO A C 1
ATOM 1383 O O . PRO A 1 195 ? 25.649 41.278 -38.282 1.00 40.47 195 PRO A O 1
ATOM 1386 N N . ARG A 1 196 ? 26.638 40.667 -40.207 1.00 35.59 196 ARG A N 1
ATOM 1387 C CA . ARG A 1 196 ? 26.889 42.031 -40.701 1.00 35.59 196 ARG A CA 1
ATOM 1388 C C . ARG A 1 196 ? 25.558 42.768 -40.889 1.00 35.59 196 ARG A C 1
ATOM 1390 O O . ARG A 1 196 ? 24.823 42.492 -41.831 1.00 35.59 196 ARG A O 1
ATOM 1397 N N . ASN A 1 197 ? 25.274 43.735 -40.020 1.00 37.72 197 ASN A N 1
ATOM 1398 C CA . ASN A 1 197 ? 24.094 44.594 -40.125 1.00 37.72 197 ASN A CA 1
ATOM 1399 C C . ASN A 1 197 ? 24.395 45.846 -40.982 1.00 37.72 197 ASN A C 1
ATOM 1401 O O . ASN A 1 197 ? 25.345 46.578 -40.672 1.00 37.72 197 ASN A O 1
ATOM 1405 N N . PRO A 1 198 ? 23.617 46.141 -42.042 1.00 41.88 198 PRO A N 1
ATOM 1406 C CA . PRO A 1 198 ? 23.775 47.363 -42.814 1.00 41.88 198 PRO A CA 1
ATOM 1407 C C . PRO A 1 198 ? 23.181 48.576 -42.074 1.00 41.88 198 PRO A C 1
ATOM 1409 O O . PRO A 1 198 ? 21.992 48.653 -41.787 1.00 41.88 198 PRO A O 1
ATOM 1412 N N . ARG A 1 199 ? 24.070 49.534 -41.779 1.00 42.91 199 ARG A N 1
ATOM 1413 C CA . ARG A 1 199 ? 23.872 50.964 -41.454 1.00 42.91 199 ARG A CA 1
ATOM 1414 C C . ARG A 1 199 ? 22.460 51.399 -41.010 1.00 42.91 199 ARG A C 1
ATOM 1416 O O . ARG A 1 199 ? 21.570 51.598 -41.832 1.00 42.91 199 ARG A O 1
ATOM 1423 N N . ARG A 1 200 ? 22.327 51.772 -39.728 1.00 32.78 200 ARG A N 1
ATOM 1424 C CA . ARG A 1 200 ? 21.270 52.683 -39.240 1.00 32.78 200 ARG A CA 1
ATOM 1425 C C . ARG A 1 200 ? 21.852 53.990 -38.676 1.00 32.78 200 ARG A C 1
ATOM 1427 O O . ARG A 1 200 ? 22.961 53.975 -38.142 1.00 32.78 200 ARG A O 1
ATOM 1434 N N . PRO A 1 201 ? 21.135 55.123 -38.816 1.00 40.12 201 PRO A N 1
ATOM 1435 C CA . PRO A 1 201 ? 21.667 56.454 -38.545 1.00 40.12 201 PRO A CA 1
ATOM 1436 C C . PRO A 1 201 ? 21.640 56.803 -37.051 1.00 40.12 201 PRO A C 1
ATOM 1438 O O . PRO A 1 201 ? 20.782 56.344 -36.295 1.00 40.12 201 PRO A O 1
ATOM 1441 N N . ARG A 1 202 ? 22.594 57.647 -36.640 1.00 40.59 202 ARG A N 1
ATOM 1442 C CA . ARG A 1 202 ? 22.784 58.114 -35.258 1.00 40.59 202 ARG A CA 1
ATOM 1443 C C . ARG A 1 202 ? 21.590 58.941 -34.765 1.00 40.59 202 ARG A C 1
ATOM 1445 O O . ARG A 1 202 ? 21.136 59.844 -35.463 1.00 40.59 202 ARG A O 1
ATOM 1452 N N . ARG A 1 203 ? 21.162 58.700 -33.520 1.00 31.17 203 ARG A N 1
ATOM 1453 C CA . ARG A 1 203 ? 20.321 59.623 -32.736 1.00 31.17 203 ARG A CA 1
ATOM 1454 C C . ARG A 1 203 ? 21.014 60.034 -31.429 1.00 31.17 203 ARG A C 1
ATOM 1456 O O . ARG A 1 203 ? 21.900 59.310 -30.971 1.00 31.17 203 ARG A O 1
ATOM 1463 N N . PRO A 1 204 ? 20.677 61.216 -30.880 1.00 36.22 204 PRO A N 1
ATOM 1464 C CA . PRO A 1 204 ? 21.518 61.933 -29.932 1.00 36.22 204 PRO A CA 1
ATOM 1465 C C . PRO A 1 204 ? 21.244 61.548 -28.475 1.00 36.22 204 PRO A C 1
ATOM 1467 O O . PRO A 1 204 ? 20.171 61.063 -28.126 1.00 36.22 204 PRO A O 1
ATOM 1470 N N . ARG A 1 205 ? 22.255 61.788 -27.635 1.00 38.12 205 ARG A N 1
ATOM 1471 C CA . ARG A 1 205 ? 22.265 61.546 -26.188 1.00 38.12 205 ARG A CA 1
ATOM 1472 C C . ARG A 1 205 ? 21.411 62.569 -25.437 1.00 38.12 205 ARG A C 1
ATOM 1474 O O . ARG A 1 205 ? 21.592 63.763 -25.650 1.00 38.12 205 ARG A O 1
ATOM 1481 N N . THR A 1 206 ? 20.641 62.105 -24.454 1.00 32.19 206 THR A N 1
ATOM 1482 C CA . THR A 1 206 ? 20.201 62.924 -23.312 1.00 32.19 206 THR A CA 1
ATOM 1483 C C . THR A 1 206 ? 20.272 62.143 -21.999 1.00 32.19 206 THR A C 1
ATOM 1485 O O . THR A 1 206 ? 20.139 60.921 -21.967 1.00 32.19 206 THR A O 1
ATOM 1488 N N . HIS A 1 207 ? 20.559 62.896 -20.938 1.00 29.77 207 HIS A N 1
ATOM 1489 C CA . HIS A 1 207 ? 20.966 62.488 -19.596 1.00 29.77 207 HIS A CA 1
ATOM 1490 C C . HIS A 1 207 ? 19.838 61.957 -18.689 1.00 29.77 207 HIS A C 1
ATOM 1492 O O . HIS A 1 207 ? 18.708 62.421 -18.752 1.00 29.77 207 HIS A O 1
ATOM 1498 N N . ALA A 1 208 ? 20.251 61.041 -17.802 1.00 39.19 208 ALA A N 1
ATOM 1499 C CA . ALA A 1 208 ? 19.883 60.830 -16.393 1.00 39.19 208 ALA A CA 1
ATOM 1500 C C . ALA A 1 208 ? 18.453 61.151 -15.897 1.00 39.19 208 ALA A C 1
ATOM 1502 O O . ALA A 1 208 ? 18.033 62.303 -15.842 1.00 39.19 208 ALA A O 1
ATOM 1503 N N . GLY A 1 209 ? 17.793 60.130 -15.331 1.00 30.00 209 GLY A N 1
ATOM 1504 C CA . GLY A 1 209 ? 16.573 60.274 -14.535 1.00 30.00 209 GLY A CA 1
ATOM 1505 C C . GLY A 1 209 ? 16.286 59.055 -13.649 1.00 30.00 209 GLY A C 1
ATOM 1506 O O . GLY A 1 209 ? 15.900 58.000 -14.130 1.00 30.00 209 GLY A O 1
ATOM 1507 N N . ARG A 1 210 ? 16.515 59.247 -12.349 1.00 30.31 210 ARG A N 1
ATOM 1508 C CA . ARG A 1 210 ? 16.190 58.453 -11.148 1.00 30.31 210 ARG A CA 1
ATOM 1509 C C . ARG A 1 210 ? 14.856 57.670 -11.193 1.00 30.31 210 ARG A C 1
ATOM 1511 O O . ARG A 1 210 ? 13.813 58.256 -11.458 1.00 30.31 210 ARG A O 1
ATOM 1518 N N . TRP A 1 211 ? 14.874 56.398 -10.779 1.00 27.42 211 TRP A N 1
ATOM 1519 C CA . TRP A 1 211 ? 13.670 55.603 -10.483 1.00 27.42 211 TRP A CA 1
ATOM 1520 C C . TRP A 1 211 ? 13.163 55.852 -9.055 1.00 27.42 211 TRP A C 1
ATOM 1522 O O . TRP A 1 211 ? 13.954 55.954 -8.115 1.00 27.42 211 TRP A O 1
ATOM 1532 N N . ARG A 1 212 ? 11.838 55.921 -8.890 1.00 29.45 212 ARG A N 1
ATOM 1533 C CA . ARG A 1 212 ? 11.148 55.851 -7.595 1.00 29.45 212 ARG A CA 1
ATOM 1534 C C . ARG A 1 212 ? 10.119 54.722 -7.671 1.00 29.45 212 ARG A C 1
ATOM 1536 O O . ARG A 1 212 ? 9.343 54.674 -8.620 1.00 29.45 212 ARG A O 1
ATOM 1543 N N . VAL A 1 213 ? 10.141 53.834 -6.682 1.00 37.53 213 VAL A N 1
ATOM 1544 C CA . VAL A 1 213 ? 9.160 52.759 -6.484 1.00 37.53 213 VAL A CA 1
ATOM 1545 C C . VAL A 1 213 ? 7.865 53.358 -5.935 1.00 37.53 213 VAL A C 1
ATOM 1547 O O . VAL A 1 213 ? 7.913 54.236 -5.070 1.00 37.53 213 VAL A O 1
ATOM 1550 N N . ALA A 1 214 ? 6.724 52.878 -6.425 1.00 30.91 214 ALA A N 1
ATOM 1551 C CA . ALA A 1 214 ? 5.426 53.076 -5.799 1.00 30.91 214 ALA A CA 1
ATOM 1552 C C . ALA A 1 214 ? 4.673 51.741 -5.771 1.00 30.91 214 ALA A C 1
ATOM 1554 O O . ALA A 1 214 ? 4.435 51.136 -6.814 1.00 30.91 214 ALA A O 1
ATOM 1555 N N . ASP A 1 215 ? 4.307 51.326 -4.561 1.00 41.84 215 ASP A N 1
ATOM 1556 C CA . ASP A 1 215 ? 3.292 50.316 -4.275 1.00 41.84 215 ASP A CA 1
ATOM 1557 C C . ASP A 1 215 ? 1.898 50.803 -4.692 1.00 41.84 215 ASP A C 1
ATOM 1559 O O . ASP A 1 215 ? 1.560 51.980 -4.511 1.00 41.84 215 ASP A O 1
ATOM 1563 N N . ARG A 1 216 ? 1.052 49.870 -5.141 1.00 32.25 216 ARG A N 1
ATOM 1564 C CA . ARG A 1 216 ? -0.383 49.834 -4.811 1.00 32.25 216 ARG A CA 1
ATOM 1565 C C . ARG A 1 216 ? -1.001 48.500 -5.230 1.00 32.25 216 ARG A C 1
ATOM 1567 O O . ARG A 1 216 ? -0.847 48.073 -6.367 1.00 32.25 216 ARG A O 1
ATOM 1574 N N . GLY A 1 217 ? -1.698 47.864 -4.291 1.00 28.81 217 GLY A N 1
ATOM 1575 C CA . GLY A 1 217 ? -2.407 46.607 -4.501 1.00 28.81 217 GLY A CA 1
ATOM 1576 C C . GLY A 1 217 ? -3.862 46.735 -4.964 1.00 28.81 217 GLY A C 1
ATOM 1577 O O . GLY A 1 217 ? -4.318 47.794 -5.389 1.00 28.81 217 GLY A O 1
ATOM 1578 N N . SER A 1 218 ? -4.568 45.627 -4.714 1.00 31.28 218 SER A N 1
ATOM 1579 C CA . SER A 1 218 ? -6.021 45.403 -4.673 1.00 31.28 218 SER A CA 1
ATOM 1580 C C . SER A 1 218 ? -6.723 44.837 -5.921 1.00 31.28 218 SER A C 1
ATOM 1582 O O . SER A 1 218 ? -6.825 45.495 -6.948 1.00 31.28 218 SER A O 1
ATOM 1584 N N . SER A 1 219 ? -7.325 43.657 -5.684 1.00 30.89 219 SER A N 1
ATOM 1585 C CA . SER A 1 219 ? -8.661 43.187 -6.105 1.00 30.89 219 SER A CA 1
ATOM 1586 C C . SER A 1 219 ? -8.945 42.879 -7.584 1.00 30.89 219 SER A C 1
ATOM 1588 O O . SER A 1 219 ? -8.953 43.775 -8.418 1.00 30.89 219 SER A O 1
ATOM 1590 N N . ALA A 1 220 ? -9.343 41.631 -7.884 1.00 30.22 220 ALA A N 1
ATOM 1591 C CA . ALA A 1 220 ? -10.756 41.256 -8.093 1.00 30.22 220 ALA A CA 1
ATOM 1592 C C . ALA A 1 220 ? -10.932 39.863 -8.751 1.00 30.22 220 ALA A C 1
ATOM 1594 O O . ALA A 1 220 ? -10.193 39.491 -9.652 1.00 30.22 220 ALA A O 1
ATOM 1595 N N . ALA A 1 221 ? -12.002 39.180 -8.321 1.00 31.02 221 ALA A N 1
ATOM 1596 C CA . ALA A 1 221 ? -12.930 38.347 -9.103 1.00 31.02 221 ALA A CA 1
ATOM 1597 C C . ALA A 1 221 ? -12.460 37.049 -9.811 1.00 31.02 221 ALA A C 1
ATOM 1599 O O . ALA A 1 221 ? -11.868 37.064 -10.880 1.00 31.02 221 ALA A O 1
ATOM 1600 N N . GLY A 1 222 ? -12.929 35.918 -9.265 1.00 29.06 222 GLY A N 1
ATOM 1601 C CA . GLY A 1 222 ? -13.993 35.108 -9.884 1.00 29.06 222 GLY A CA 1
ATOM 1602 C C . GLY A 1 222 ? -13.670 34.261 -11.120 1.00 29.06 222 GLY A C 1
ATOM 1603 O O . GLY A 1 222 ? -13.658 34.771 -12.232 1.00 29.06 222 GLY A O 1
ATOM 1604 N N . ALA A 1 223 ? -13.617 32.936 -10.942 1.00 32.69 223 ALA A N 1
ATOM 1605 C CA . ALA A 1 223 ? -14.034 31.965 -11.960 1.00 32.69 223 ALA A CA 1
ATOM 1606 C C . ALA A 1 223 ? -14.366 30.614 -11.298 1.00 32.69 223 ALA A C 1
ATOM 1608 O O . ALA A 1 223 ? -13.476 29.888 -10.862 1.00 32.69 223 ALA A O 1
ATOM 1609 N N . GLY A 1 224 ? -15.660 30.298 -11.203 1.00 25.73 224 GLY A N 1
ATOM 1610 C CA . GLY A 1 224 ? -16.153 28.969 -10.847 1.00 25.73 224 GLY A CA 1
ATOM 1611 C C . GLY A 1 224 ? -16.147 28.044 -12.064 1.00 25.73 224 GLY A C 1
ATOM 1612 O O . GLY A 1 224 ? -16.437 28.482 -13.175 1.00 25.73 224 GLY A O 1
ATOM 1613 N N . TRP A 1 225 ? -15.831 26.768 -11.848 1.00 28.58 225 TRP A N 1
ATOM 1614 C CA . TRP A 1 225 ? -15.971 25.707 -12.844 1.00 28.58 225 TRP A CA 1
ATOM 1615 C C . TRP A 1 225 ? -17.015 24.710 -12.345 1.00 28.58 225 TRP A C 1
ATOM 1617 O O . TRP A 1 225 ? -16.839 24.077 -11.307 1.00 28.58 225 TRP A O 1
ATOM 1627 N N . ALA A 1 226 ? -18.122 24.612 -13.080 1.00 29.09 226 ALA A N 1
ATOM 1628 C CA . ALA A 1 226 ? -19.170 23.622 -12.881 1.00 29.09 226 ALA A CA 1
ATOM 1629 C C . ALA A 1 226 ? -18.959 22.456 -13.857 1.00 29.09 226 ALA A C 1
ATOM 1631 O O . ALA A 1 226 ? -18.776 22.674 -15.054 1.00 29.09 226 ALA A O 1
ATOM 1632 N N . ILE A 1 227 ? -19.027 21.226 -13.350 1.00 30.91 227 ILE A N 1
ATOM 1633 C CA . ILE A 1 227 ? -19.046 19.991 -14.142 1.00 30.91 227 ILE A CA 1
ATOM 1634 C C . ILE A 1 227 ? -20.500 19.501 -14.196 1.00 30.91 227 ILE A C 1
ATOM 1636 O O . ILE A 1 227 ? -21.149 19.374 -13.159 1.00 30.91 227 ILE A O 1
ATOM 1640 N N . ARG A 1 228 ? -21.025 19.235 -15.400 1.00 26.59 228 ARG A N 1
ATOM 1641 C CA . ARG A 1 228 ? -22.277 18.481 -15.602 1.00 26.59 228 ARG A CA 1
ATOM 1642 C C . ARG A 1 228 ? -21.935 16.996 -15.775 1.00 26.59 228 ARG A C 1
ATOM 1644 O O . ARG A 1 228 ? -21.010 16.711 -16.532 1.00 26.59 228 ARG A O 1
ATOM 1651 N N . PRO A 1 229 ? -22.676 16.063 -15.159 1.00 38.00 229 PRO A N 1
ATOM 1652 C CA . PRO A 1 229 ? -22.573 14.649 -15.489 1.00 38.00 229 PRO A CA 1
ATOM 1653 C C . PRO A 1 229 ? -23.442 14.306 -16.709 1.00 38.00 229 PRO A C 1
ATOM 1655 O O . PRO A 1 229 ? -24.546 14.839 -16.867 1.00 38.00 229 PRO A O 1
ATOM 1658 N N . GLY A 1 230 ? -22.914 13.420 -17.553 1.00 39.97 230 GLY A N 1
ATOM 1659 C CA . GLY A 1 230 ? -23.670 12.544 -18.448 1.00 39.97 230 GLY A CA 1
ATOM 1660 C C . GLY A 1 230 ? -23.616 11.119 -17.919 1.00 39.97 230 GLY A C 1
ATOM 1661 O O . GLY A 1 230 ? -22.667 10.831 -17.152 1.00 39.97 230 GLY A O 1
#

Mean predicted aligned error: 16.06 Å

pLDDT: mean 73.64, std 23.87, range [25.73, 97.69]

InterPro domains:
  IPR003688 Type IV secretion system protein TraG/VirD4 [PF02534] (4-163)
  IPR027417 P-loop containing nucleoside triphosphate hydrolase [SSF52540] (7-167)
  IPR051539 Type IV secretion system coupling protein TraD/TraG/VirD4-like 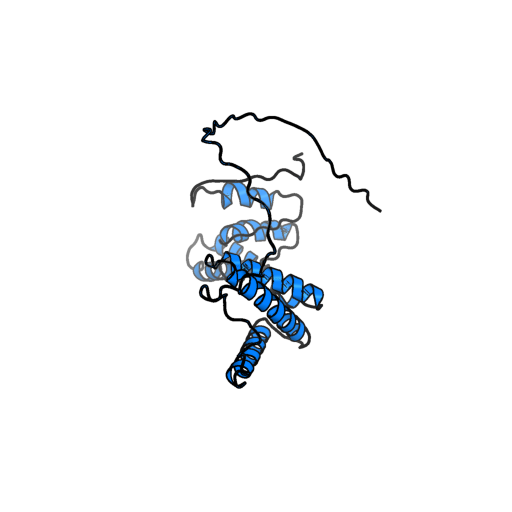[PTHR37937] (3-168)

Solvent-accessible surface area (backbone atoms only — not comparable to full-atom values): 15078 Å² total; per-residue (Å²): 132,85,66,93,83,72,86,83,87,88,85,80,63,89,89,74,41,58,55,72,73,47,50,41,52,52,63,71,69,45,93,64,90,81,89,85,87,72,98,54,45,64,55,51,38,69,37,38,56,70,46,50,77,78,43,94,60,74,38,80,63,93,84,43,62,48,59,57,56,44,73,73,35,87,80,51,100,79,22,61,70,55,38,52,25,27,46,39,40,60,76,26,53,46,93,82,60,73,60,78,60,9,74,42,68,69,39,7,37,56,50,20,45,53,53,44,54,63,47,51,73,75,53,88,75,71,66,80,68,46,60,54,52,46,54,52,49,24,58,51,41,16,54,41,40,29,54,38,57,74,44,90,89,58,51,74,64,50,36,52,53,50,51,54,50,52,49,55,52,58,75,68,45,74,77,70,86,58,87,71,79,66,71,71,81,81,63,92,81,69,74,78,80,76,81,90,76,84,84,82,84,92,79,85,90,82,84,90,83,87,90,79,91,77,91,82,88,83,90,84,82,90,85,88,86,87,84,82,88,129

Sequence (230 aa):
MADGDTSVMVVGPPGSGKTTRVLAPAILTAPGPVLSTSVKSDLAQMTTAPRALIGRVSVIDPAGVSTAVAQTTTARKHGEAKAARARAVSDCRAAWTPLQAARTAEAAEVTAHLLVTASAEVVQEGGGGARFWDSSAESLLTVLLWLATRVPGSTMQTVGELLAAVQRVADTSPEPELDGVFGAPDDPSHQPGAPRNPRRPRRPRTHAGRWRVADRGSSAAGAGWAIRPG